Protein AF-A0A8B7E3S5-F1 (afdb_monomer)

Structure (mmCIF, N/CA/C/O backbone):
data_AF-A0A8B7E3S5-F1
#
_entry.id   AF-A0A8B7E3S5-F1
#
loop_
_atom_site.group_PDB
_atom_site.id
_atom_site.type_symbol
_atom_site.label_atom_id
_atom_site.label_alt_id
_atom_site.label_comp_id
_atom_site.label_asym_id
_atom_site.label_entity_id
_atom_site.label_seq_id
_atom_site.pdbx_PDB_ins_code
_atom_site.Cartn_x
_atom_site.Cartn_y
_atom_site.Cartn_z
_atom_site.occupancy
_atom_site.B_iso_or_equiv
_atom_site.auth_seq_id
_atom_site.auth_comp_id
_atom_site.auth_asym_id
_atom_site.auth_atom_id
_atom_site.pdbx_PDB_model_num
ATOM 1 N N . LEU A 1 1 ? -0.797 26.313 -1.999 1.00 31.69 1 LEU A N 1
ATOM 2 C CA . LEU A 1 1 ? -2.037 25.709 -1.464 1.00 31.69 1 LEU A CA 1
ATOM 3 C C . LEU A 1 1 ? -2.532 24.700 -2.490 1.00 31.69 1 LEU A C 1
ATOM 5 O O . LEU A 1 1 ? -3.280 25.058 -3.390 1.00 31.69 1 LEU A O 1
ATOM 9 N N . THR A 1 2 ? -2.012 23.476 -2.447 1.00 30.30 2 THR A N 1
ATOM 10 C CA . THR A 1 2 ? -2.536 22.371 -3.253 1.00 30.30 2 THR A CA 1
ATOM 11 C C . THR A 1 2 ? -3.898 21.999 -2.675 1.00 30.30 2 THR A C 1
ATOM 13 O O . THR A 1 2 ? -3.993 21.537 -1.541 1.00 30.30 2 THR A O 1
ATOM 16 N N . ASN A 1 3 ? -4.970 22.268 -3.419 1.00 29.61 3 ASN A N 1
ATOM 17 C CA . ASN A 1 3 ? -6.298 21.776 -3.072 1.00 29.61 3 ASN A CA 1
ATOM 18 C C . ASN A 1 3 ? -6.282 20.251 -3.226 1.00 29.61 3 ASN A C 1
ATOM 20 O O . ASN A 1 3 ? -6.467 19.734 -4.325 1.00 29.61 3 ASN A O 1
ATOM 24 N N . PHE A 1 4 ? -6.026 19.530 -2.135 1.00 43.75 4 PHE A N 1
ATOM 25 C CA . PHE A 1 4 ? -6.228 18.086 -2.081 1.00 43.75 4 PHE A CA 1
ATOM 26 C C . PHE A 1 4 ? -7.732 17.820 -2.112 1.00 43.75 4 PHE A C 1
ATOM 28 O O . PHE A 1 4 ? -8.422 17.851 -1.094 1.00 43.75 4 PHE A O 1
ATOM 35 N N . GLN A 1 5 ? -8.267 17.624 -3.313 1.00 47.22 5 GLN A N 1
ATOM 36 C CA . GLN A 1 5 ? -9.652 17.229 -3.494 1.00 47.22 5 GLN A CA 1
ATOM 37 C C . GLN A 1 5 ? -9.743 15.719 -3.260 1.00 47.22 5 GLN A C 1
ATOM 39 O O . GLN A 1 5 ? -9.576 14.922 -4.180 1.00 47.22 5 GLN A O 1
ATOM 44 N N . PHE A 1 6 ? -9.958 15.316 -2.006 1.00 59.31 6 PHE A N 1
ATOM 45 C CA . PHE A 1 6 ? -10.198 13.913 -1.677 1.00 59.31 6 PHE A CA 1
ATOM 46 C C . PHE A 1 6 ? -11.492 13.456 -2.354 1.00 59.31 6 PHE A C 1
ATOM 48 O O . PHE A 1 6 ? -12.572 13.999 -2.102 1.00 59.31 6 PHE A O 1
ATOM 55 N N . SER A 1 7 ? -11.376 12.477 -3.248 1.00 64.06 7 SER A N 1
ATOM 56 C CA . SER A 1 7 ? -12.524 11.858 -3.902 1.00 64.06 7 SER A CA 1
ATOM 57 C C . SER A 1 7 ? -13.369 11.164 -2.838 1.00 64.06 7 SER A C 1
ATOM 59 O O . SER A 1 7 ? -12.841 10.420 -2.014 1.00 64.06 7 SER A O 1
ATOM 61 N N . LYS A 1 8 ? -14.682 11.401 -2.835 1.00 82.50 8 LYS A N 1
ATOM 62 C CA . LYS A 1 8 ? -15.584 10.737 -1.890 1.00 82.50 8 LYS A CA 1
ATOM 63 C C . LYS A 1 8 ? -15.556 9.227 -2.141 1.00 82.50 8 LYS A C 1
ATOM 65 O O . LYS A 1 8 ? -15.954 8.783 -3.215 1.00 82.50 8 LYS A O 1
ATOM 70 N N . ARG A 1 9 ? -15.102 8.453 -1.154 1.00 89.06 9 ARG A N 1
ATOM 71 C CA . ARG A 1 9 ? -15.046 6.987 -1.233 1.00 89.06 9 ARG A CA 1
ATOM 72 C C . ARG A 1 9 ? -16.436 6.382 -1.023 1.00 89.06 9 ARG A C 1
ATOM 74 O O . ARG A 1 9 ? -17.193 6.820 -0.153 1.00 89.06 9 ARG A O 1
ATOM 81 N N . VAL A 1 10 ? -16.774 5.367 -1.816 1.00 90.31 10 VAL A N 1
ATOM 82 C CA . VAL A 1 10 ? -17.958 4.535 -1.574 1.00 90.31 10 VAL A CA 1
ATOM 83 C C . VAL A 1 10 ? -17.563 3.452 -0.582 1.00 90.31 10 VAL A C 1
ATOM 85 O O . VAL A 1 10 ? -16.717 2.615 -0.867 1.00 90.31 10 VAL A O 1
ATOM 88 N N . ILE A 1 11 ? -18.155 3.499 0.608 1.00 90.75 11 ILE A N 1
ATOM 89 C CA . ILE A 1 11 ? -17.797 2.599 1.705 1.00 90.75 11 ILE A CA 1
ATOM 90 C C . ILE A 1 11 ? -18.678 1.346 1.639 1.00 90.75 11 ILE A C 1
ATOM 92 O O . ILE A 1 11 ? -19.909 1.502 1.646 1.00 90.75 11 ILE A O 1
ATOM 96 N N . PRO A 1 12 ? -18.099 0.128 1.608 1.00 91.44 12 PRO A N 1
ATOM 97 C CA . PRO A 1 12 ? -18.877 -1.102 1.670 1.00 91.44 12 PRO A CA 1
ATOM 98 C C . PRO A 1 12 ? -19.803 -1.118 2.893 1.00 91.44 12 PRO A C 1
ATOM 100 O O . PRO A 1 12 ? -19.421 -0.634 3.960 1.00 91.44 12 PRO A O 1
ATOM 103 N N . PRO A 1 13 ? -21.013 -1.693 2.790 1.00 90.44 13 PRO A N 1
ATOM 104 C CA . PRO A 1 13 ? -22.024 -1.609 3.846 1.00 90.44 13 PRO A CA 1
ATOM 105 C C . PRO A 1 13 ? -21.604 -2.286 5.156 1.00 90.44 13 PRO A C 1
ATOM 107 O O . PRO A 1 13 ? -22.135 -1.944 6.208 1.00 90.44 13 PRO A O 1
ATOM 110 N N . TYR A 1 14 ? -20.666 -3.234 5.096 1.00 89.19 14 TYR A N 1
ATOM 111 C CA . TYR A 1 14 ? -20.139 -3.912 6.274 1.00 89.19 14 TYR A CA 1
ATOM 112 C C . TYR A 1 14 ? -19.087 -3.084 7.026 1.00 89.19 14 TYR A C 1
ATOM 114 O O . TYR A 1 14 ? -18.865 -3.354 8.201 1.00 89.19 14 TYR A O 1
ATOM 122 N N . VAL A 1 15 ? -18.451 -2.090 6.390 1.00 91.56 15 VAL A N 1
ATOM 123 C CA . VAL A 1 15 ? -17.433 -1.229 7.016 1.00 91.56 15 VAL A CA 1
ATOM 124 C C . VAL A 1 15 ? -18.102 -0.145 7.860 1.00 91.56 15 VAL A C 1
ATOM 126 O O . VAL A 1 15 ? -19.012 0.551 7.405 1.00 91.56 15 VAL A O 1
ATOM 129 N N . ASN A 1 16 ? -17.621 0.037 9.093 1.00 90.31 16 ASN A N 1
ATOM 130 C CA . ASN A 1 16 ? -18.114 1.102 9.964 1.00 90.31 16 ASN A CA 1
ATOM 131 C C . ASN A 1 16 ? -17.703 2.480 9.430 1.00 90.31 16 ASN A C 1
ATOM 133 O O . ASN A 1 16 ? -16.548 2.683 9.062 1.00 90.31 16 ASN A O 1
ATOM 137 N N . LYS A 1 17 ? -18.638 3.437 9.404 1.00 88.69 17 LYS A N 1
ATOM 138 C CA . LYS A 1 17 ? -18.433 4.728 8.726 1.00 88.69 17 LYS A CA 1
ATOM 139 C C . LYS A 1 17 ? -17.775 5.808 9.580 1.00 88.69 17 LYS A C 1
ATOM 141 O O . LYS A 1 17 ? -17.247 6.764 9.035 1.00 88.69 17 LYS A O 1
ATOM 146 N N . ASP A 1 18 ? -17.840 5.664 10.891 1.00 87.31 18 ASP A N 1
ATOM 147 C CA . ASP A 1 18 ? -17.592 6.734 11.857 1.00 87.31 18 ASP A CA 1
ATOM 148 C C . ASP A 1 18 ? -16.869 6.235 13.117 1.00 87.31 18 ASP A C 1
ATOM 150 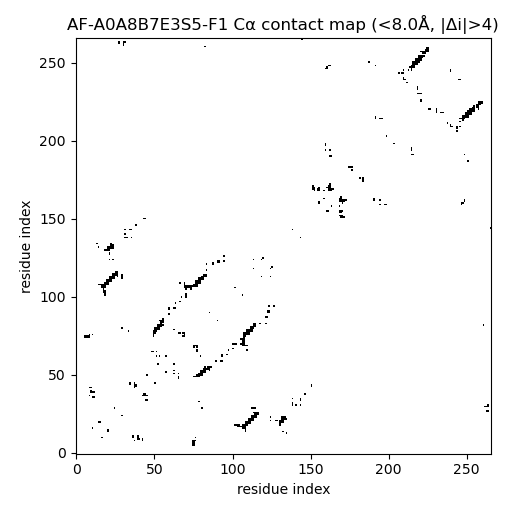O O . ASP A 1 18 ? -16.882 6.888 14.163 1.00 87.31 18 ASP A O 1
ATOM 154 N N . LYS A 1 19 ? -16.240 5.060 13.021 1.00 89.56 19 LYS A N 1
ATOM 155 C CA . LYS A 1 19 ? -15.391 4.474 14.059 1.00 89.56 19 LYS A CA 1
ATOM 156 C C . LYS A 1 19 ? -14.319 3.565 13.448 1.00 89.56 19 LYS A C 1
ATOM 158 O O . LYS A 1 19 ? -14.493 3.094 12.318 1.00 89.56 19 LYS A O 1
ATOM 163 N N . PRO A 1 20 ? -13.248 3.260 14.198 1.00 94.31 20 PRO A N 1
ATOM 164 C CA . PRO A 1 20 ? -12.255 2.284 13.779 1.00 94.31 20 PRO A CA 1
ATOM 165 C C . PRO A 1 20 ? -12.866 0.901 13.551 1.00 94.31 20 PRO A C 1
ATOM 167 O O . PRO A 1 20 ? -13.850 0.522 14.192 1.00 94.31 20 PRO A O 1
ATOM 170 N N . SER A 1 21 ? -12.263 0.136 12.647 1.00 95.62 21 SER A N 1
ATOM 171 C CA . SER A 1 21 ? -12.584 -1.273 12.427 1.00 95.62 21 SER A CA 1
ATOM 172 C C . SER A 1 21 ? -11.305 -2.099 12.393 1.00 95.62 21 SER A C 1
ATOM 174 O O . SER A 1 21 ? -10.470 -1.910 11.510 1.00 95.62 21 SER A O 1
ATOM 176 N N . LEU A 1 22 ? -11.169 -3.031 13.336 1.00 95.69 22 LEU A N 1
ATOM 177 C CA . LEU A 1 22 ? -10.092 -4.016 13.340 1.00 95.69 22 LEU A CA 1
ATOM 178 C C . LEU A 1 22 ? -10.502 -5.209 12.472 1.00 95.69 22 LEU A C 1
ATOM 180 O O . LEU A 1 22 ? -11.485 -5.885 12.774 1.00 95.69 22 LEU A O 1
ATOM 184 N N . ILE A 1 23 ? -9.728 -5.493 11.428 1.00 94.62 23 ILE A N 1
ATOM 185 C CA . ILE A 1 23 ? -9.892 -6.664 10.569 1.00 94.62 23 ILE A CA 1
ATOM 186 C C . ILE A 1 23 ? -8.675 -7.565 10.741 1.00 94.62 23 ILE A C 1
ATOM 188 O O . ILE A 1 23 ? -7.523 -7.140 10.743 1.00 94.62 23 ILE A O 1
ATOM 192 N N . VAL A 1 24 ? -8.960 -8.843 10.912 1.00 93.19 24 VAL A N 1
ATOM 193 C CA . VAL A 1 24 ? -8.010 -9.855 11.341 1.00 93.19 24 VAL A CA 1
ATOM 194 C C . VAL A 1 24 ? -8.110 -11.001 10.337 1.00 93.19 24 VAL A C 1
ATOM 196 O O . VAL A 1 24 ? -9.146 -11.661 10.269 1.00 93.19 24 VAL A O 1
ATOM 199 N N . LEU A 1 25 ? -7.058 -11.214 9.546 1.00 91.81 25 LEU A N 1
ATOM 200 C CA . LEU A 1 25 ? -7.043 -12.163 8.424 1.00 91.81 25 LEU A CA 1
ATOM 201 C C . LEU A 1 25 ? -5.676 -12.854 8.297 1.00 91.81 25 LEU A C 1
ATOM 203 O O . LEU A 1 25 ? -4.689 -12.313 8.800 1.00 91.81 25 LEU A O 1
ATOM 207 N N . PRO A 1 26 ? -5.586 -14.012 7.614 1.00 90.94 26 PRO A N 1
ATOM 208 C CA . PRO A 1 26 ? -4.303 -14.575 7.196 1.00 90.94 26 PRO A CA 1
ATOM 209 C C . PRO A 1 26 ? -3.475 -13.538 6.446 1.00 90.94 26 PRO A C 1
ATOM 211 O O . PRO A 1 26 ? -4.028 -12.739 5.687 1.00 90.94 26 PRO A O 1
ATOM 214 N N . HIS A 1 27 ? -2.154 -13.553 6.629 1.00 88.38 27 HIS A N 1
ATOM 215 C CA . HIS A 1 27 ? -1.275 -12.532 6.059 1.00 88.38 27 HIS A CA 1
ATOM 216 C C . HIS A 1 27 ? -1.457 -12.396 4.539 1.00 88.38 27 HIS A C 1
ATOM 218 O O . HIS A 1 27 ? -1.552 -11.296 3.995 1.00 88.38 27 HIS A O 1
ATOM 224 N N . VAL A 1 28 ? -1.597 -13.541 3.870 1.00 88.50 28 VAL A N 1
ATOM 225 C CA . VAL A 1 28 ? -1.813 -13.661 2.423 1.00 88.50 28 VAL A CA 1
ATOM 226 C C . VAL A 1 28 ? -3.126 -13.051 1.923 1.00 88.50 28 VAL A C 1
ATOM 228 O O . VAL A 1 28 ? -3.231 -12.790 0.733 1.00 88.50 28 VAL A O 1
ATOM 231 N N . ASP A 1 29 ? -4.117 -12.820 2.788 1.00 91.25 29 ASP A N 1
ATOM 232 C CA . ASP A 1 29 ? -5.434 -12.280 2.417 1.00 91.25 29 ASP A CA 1
ATOM 233 C C . ASP A 1 29 ? -5.560 -10.771 2.646 1.00 91.25 29 ASP A C 1
ATOM 235 O O . ASP A 1 29 ? -6.461 -10.136 2.097 1.00 91.25 29 ASP A O 1
ATOM 239 N N . ILE A 1 30 ? -4.659 -10.173 3.431 1.00 92.44 30 ILE A N 1
ATOM 240 C CA . ILE A 1 30 ? -4.790 -8.782 3.882 1.00 92.44 30 ILE A CA 1
ATOM 241 C C . ILE A 1 30 ? -4.861 -7.803 2.708 1.00 92.44 30 ILE A C 1
ATOM 243 O O . ILE A 1 30 ? -5.775 -6.985 2.652 1.00 92.44 30 ILE A O 1
ATOM 247 N N . LEU A 1 31 ? -3.927 -7.876 1.754 1.00 93.75 31 LEU A N 1
ATOM 248 C CA . LEU A 1 31 ? -3.915 -6.932 0.630 1.00 93.75 31 LEU A CA 1
ATOM 249 C C . LEU A 1 31 ? -5.099 -7.133 -0.318 1.00 93.75 31 LEU A C 1
ATOM 251 O O . LEU A 1 31 ? -5.598 -6.155 -0.872 1.00 93.75 31 LEU A O 1
ATOM 255 N N . TYR A 1 32 ? -5.578 -8.369 -0.477 1.00 93.44 32 TYR A N 1
ATOM 256 C CA . TYR A 1 32 ? -6.799 -8.630 -1.237 1.00 93.44 32 TYR A CA 1
ATOM 257 C C . TYR A 1 32 ? -8.002 -7.978 -0.558 1.00 93.44 32 TYR A C 1
ATOM 259 O O . TYR A 1 32 ? -8.777 -7.308 -1.228 1.00 93.44 32 TYR A O 1
ATOM 267 N N . ALA A 1 33 ? -8.112 -8.080 0.768 1.00 93.88 33 ALA A N 1
ATOM 268 C CA . ALA A 1 33 ? -9.172 -7.427 1.531 1.00 93.88 33 ALA A CA 1
ATOM 269 C C . ALA A 1 33 ? -9.096 -5.901 1.478 1.00 93.88 33 ALA A C 1
ATOM 271 O O . ALA A 1 33 ? -10.126 -5.244 1.350 1.00 93.88 33 ALA A O 1
ATOM 272 N N . VAL A 1 34 ? -7.894 -5.322 1.511 1.00 94.94 34 VAL A N 1
ATOM 273 C CA . VAL A 1 34 ? -7.719 -3.885 1.266 1.00 94.94 34 VAL A CA 1
ATOM 274 C C . VAL A 1 34 ? -8.246 -3.530 -0.128 1.00 94.94 34 VAL A C 1
ATOM 276 O O . VAL A 1 34 ? -9.078 -2.634 -0.255 1.00 94.94 34 VAL A O 1
ATOM 279 N N . LEU A 1 35 ? -7.829 -4.248 -1.174 1.00 94.25 35 LEU A N 1
ATOM 280 C CA . LEU A 1 35 ? -8.282 -3.968 -2.538 1.00 94.25 35 LEU A CA 1
ATOM 281 C C . LEU A 1 35 ? -9.787 -4.160 -2.727 1.00 94.25 35 LEU A C 1
ATOM 283 O O . LEU A 1 35 ? -10.407 -3.311 -3.357 1.00 94.25 35 LEU A O 1
ATOM 287 N N . GLU A 1 36 ? -10.384 -5.206 -2.159 1.00 93.19 36 GLU A N 1
ATOM 288 C CA . GLU A 1 36 ? -11.830 -5.443 -2.218 1.00 93.19 36 GLU A CA 1
ATOM 289 C C . GLU A 1 36 ? -12.617 -4.235 -1.694 1.00 93.19 36 GLU A C 1
ATOM 291 O O . GLU A 1 36 ? -13.594 -3.806 -2.307 1.00 93.19 36 GLU A O 1
ATOM 296 N N . ILE A 1 37 ? -12.161 -3.642 -0.588 1.00 93.69 37 ILE A N 1
ATOM 297 C CA . ILE A 1 37 ? -12.806 -2.469 0.004 1.00 93.69 37 ILE A CA 1
ATOM 298 C C . ILE A 1 37 ? -12.612 -1.233 -0.881 1.00 93.69 37 ILE A C 1
ATOM 300 O O . ILE A 1 37 ? -13.570 -0.498 -1.120 1.00 93.69 37 ILE A O 1
ATOM 304 N N . TYR A 1 38 ? -11.390 -0.971 -1.355 1.00 93.88 38 TYR A N 1
ATOM 305 C CA . TYR A 1 38 ? -11.092 0.251 -2.115 1.00 93.88 38 TYR A CA 1
ATOM 306 C C . TYR A 1 38 ? -11.621 0.226 -3.555 1.00 93.88 38 TYR A C 1
ATOM 308 O O . TYR A 1 38 ? -11.907 1.291 -4.106 1.00 93.88 38 TYR A O 1
ATOM 316 N N . LEU A 1 39 ? -11.765 -0.962 -4.148 1.00 91.56 39 LEU A N 1
ATOM 317 C CA . LEU A 1 39 ? -12.314 -1.181 -5.491 1.00 91.56 39 LEU A CA 1
ATOM 318 C C . LEU A 1 39 ? -13.823 -1.475 -5.478 1.00 91.56 39 LEU A C 1
ATOM 320 O O . LEU A 1 39 ? -14.419 -1.725 -6.526 1.00 91.56 39 LEU A O 1
ATOM 324 N N . TYR A 1 40 ? -14.467 -1.416 -4.310 1.00 90.88 40 TYR A N 1
ATOM 325 C CA . TYR A 1 40 ? -15.909 -1.593 -4.183 1.00 90.88 40 TYR A CA 1
ATOM 326 C C . TYR A 1 40 ? -16.686 -0.579 -5.041 1.00 90.88 40 TYR A C 1
ATOM 328 O O . TYR A 1 40 ? -16.418 0.620 -4.982 1.00 90.88 40 TYR A O 1
ATOM 336 N N . GLN A 1 41 ? -17.672 -1.065 -5.809 1.00 88.94 41 GLN A N 1
ATOM 337 C CA . GLN A 1 41 ? -18.518 -0.267 -6.718 1.00 88.94 41 GLN A CA 1
ATOM 338 C C . GLN A 1 41 ? -17.717 0.682 -7.630 1.00 88.94 41 GLN A C 1
ATOM 340 O O . GLN A 1 41 ? -17.902 1.897 -7.588 1.00 88.94 41 GLN A O 1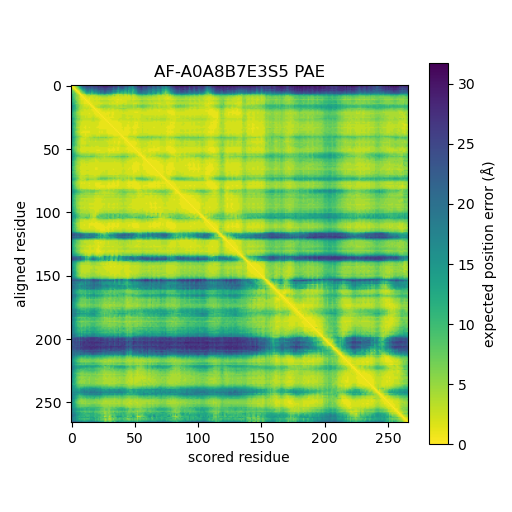
ATOM 345 N N . ASP A 1 42 ? -16.830 0.114 -8.451 1.00 84.75 42 ASP A N 1
ATOM 346 C CA . ASP A 1 42 ? -16.008 0.849 -9.427 1.00 84.75 42 ASP A CA 1
ATOM 347 C C . ASP A 1 42 ? -15.063 1.884 -8.786 1.00 84.75 42 ASP A C 1
ATOM 349 O O . ASP A 1 42 ? -14.736 2.922 -9.369 1.00 84.75 42 ASP A O 1
ATOM 353 N N . GLY A 1 43 ? -14.612 1.595 -7.562 1.00 88.44 43 GLY A N 1
ATOM 354 C CA . GLY A 1 43 ? -13.618 2.396 -6.860 1.00 88.44 43 GLY A CA 1
ATOM 355 C C . GLY A 1 43 ? -12.260 2.438 -7.574 1.00 88.44 43 GLY A C 1
ATOM 356 O O . GLY A 1 43 ? -11.957 1.653 -8.472 1.00 88.44 43 GLY A O 1
ATOM 357 N N . VAL A 1 44 ? -11.410 3.378 -7.160 1.00 88.69 44 VAL A N 1
ATOM 358 C CA . VAL A 1 44 ? -10.039 3.530 -7.680 1.00 88.69 44 VAL A CA 1
ATOM 359 C C . VAL A 1 44 ? -9.015 2.960 -6.706 1.00 88.69 44 VAL A C 1
ATOM 361 O O . VAL A 1 44 ? -9.282 2.853 -5.508 1.00 88.69 44 VAL A O 1
ATOM 364 N N . LEU A 1 45 ? -7.814 2.648 -7.194 1.00 90.69 45 LEU A N 1
ATOM 365 C CA . LEU A 1 45 ? -6.727 2.190 -6.329 1.00 90.69 45 LEU A CA 1
ATOM 366 C C . LEU A 1 45 ? -6.455 3.192 -5.191 1.00 90.69 45 LEU A C 1
ATOM 368 O O . LEU A 1 45 ? -6.582 4.407 -5.396 1.00 90.69 45 LEU A O 1
ATOM 372 N N . PRO A 1 46 ? -6.117 2.704 -3.988 1.00 93.31 46 PRO A N 1
ATOM 373 C CA . PRO A 1 46 ? -5.699 3.576 -2.905 1.00 93.31 46 PRO A CA 1
ATOM 374 C C . PRO A 1 46 ? -4.357 4.242 -3.210 1.00 93.31 46 PRO A C 1
ATOM 376 O O . PRO A 1 46 ? -3.541 3.730 -3.979 1.00 93.31 46 PRO A O 1
ATOM 379 N N . THR A 1 47 ? -4.117 5.370 -2.553 1.00 91.56 47 THR A N 1
ATOM 380 C CA . THR A 1 47 ? -2.817 6.054 -2.550 1.00 91.56 47 THR A CA 1
ATOM 381 C C . THR A 1 47 ? -2.109 5.890 -1.203 1.00 91.56 47 THR A C 1
ATOM 383 O O . THR A 1 47 ? -2.721 5.468 -0.220 1.00 91.56 47 THR A O 1
ATOM 386 N N . SER A 1 48 ? -0.832 6.284 -1.128 1.00 89.56 48 SER A N 1
ATOM 387 C CA . SER A 1 48 ? -0.077 6.346 0.137 1.00 89.56 48 SER A CA 1
ATOM 388 C C . SER A 1 48 ? -0.696 7.302 1.164 1.00 89.56 48 SER A C 1
ATOM 390 O O . SER A 1 48 ? -0.393 7.231 2.349 1.00 89.56 48 SER A O 1
ATOM 392 N N . GLU A 1 49 ? -1.576 8.202 0.721 1.00 91.50 49 GLU A N 1
ATOM 393 C CA . GLU A 1 49 ? -2.297 9.123 1.595 1.00 91.50 49 GLU A CA 1
ATOM 394 C C . GLU A 1 49 ? -3.473 8.459 2.328 1.00 91.50 49 GLU A C 1
ATOM 396 O O . GLU A 1 49 ? -3.968 9.009 3.314 1.00 91.50 49 GLU A O 1
ATOM 401 N N . GLU A 1 50 ? -3.921 7.298 1.841 1.00 95.19 50 GLU A N 1
ATOM 402 C CA . GLU A 1 50 ? -5.088 6.558 2.329 1.00 95.19 50 GLU A CA 1
ATOM 403 C C . GLU A 1 50 ? -4.700 5.231 2.986 1.00 95.19 50 GLU A C 1
ATOM 405 O O . GLU A 1 50 ? -5.277 4.874 4.010 1.00 95.19 50 GLU A O 1
ATOM 410 N N . VAL A 1 51 ? -3.730 4.507 2.421 1.00 97.00 51 VAL A N 1
ATOM 411 C CA . VAL A 1 51 ? -3.267 3.212 2.934 1.00 97.00 51 VAL A CA 1
ATOM 412 C C . VAL A 1 51 ? -1.801 3.317 3.331 1.00 97.00 51 VAL A C 1
ATOM 414 O O . VAL A 1 51 ? -0.948 3.592 2.488 1.00 97.00 51 VAL A O 1
ATOM 417 N N . LEU A 1 52 ? -1.507 3.027 4.597 1.00 96.19 52 LEU A N 1
ATOM 418 C CA . LEU A 1 52 ? -0.148 2.932 5.117 1.00 96.19 52 LEU A CA 1
ATOM 419 C C . LEU A 1 52 ? 0.173 1.480 5.478 1.00 96.19 52 LEU A C 1
ATOM 421 O O . LEU A 1 52 ? -0.541 0.840 6.255 1.00 96.19 52 LEU A O 1
ATOM 425 N N . LEU A 1 53 ? 1.262 0.966 4.908 1.00 94.00 53 LEU A N 1
ATOM 426 C CA . LEU A 1 53 ? 1.818 -0.341 5.242 1.00 94.00 53 LEU A CA 1
ATOM 427 C C . LEU A 1 53 ? 2.819 -0.157 6.386 1.00 94.00 53 LEU A C 1
ATOM 429 O O . LEU A 1 53 ? 3.911 0.365 6.189 1.00 94.00 53 LEU A O 1
ATOM 433 N N . CYS A 1 54 ? 2.432 -0.548 7.594 1.00 91.44 54 CYS A N 1
ATOM 434 C CA . CYS A 1 54 ? 3.201 -0.294 8.805 1.00 91.44 54 CYS A CA 1
ATOM 435 C C . CYS A 1 54 ? 4.175 -1.443 9.071 1.00 91.44 54 CYS A C 1
ATOM 437 O O . CYS A 1 54 ? 3.804 -2.443 9.686 1.00 91.44 54 CYS A O 1
ATOM 439 N N . ASP A 1 55 ? 5.421 -1.301 8.624 1.00 85.62 55 ASP A N 1
ATOM 440 C CA . ASP A 1 55 ? 6.523 -2.209 8.957 1.00 85.62 55 ASP A CA 1
ATOM 441 C C . ASP A 1 55 ? 7.494 -1.593 9.989 1.00 85.62 55 ASP A C 1
ATOM 443 O O . ASP A 1 55 ? 7.201 -0.576 10.607 1.00 85.62 55 ASP A O 1
ATOM 447 N N . LYS A 1 56 ? 8.662 -2.209 10.224 1.00 84.00 56 LYS A N 1
ATOM 448 C CA . LYS A 1 56 ? 9.652 -1.701 11.200 1.00 84.00 56 LYS A CA 1
ATOM 449 C C . LYS A 1 56 ? 10.264 -0.344 10.837 1.00 84.00 56 LYS A C 1
ATOM 451 O O . LYS A 1 56 ? 10.914 0.247 11.698 1.00 84.00 56 LYS A O 1
ATOM 456 N N . SER A 1 57 ? 10.165 0.068 9.577 1.00 83.44 57 SER A N 1
ATOM 457 C CA . SER A 1 57 ? 10.762 1.297 9.058 1.00 83.44 57 SER A CA 1
ATOM 458 C C . SER A 1 57 ? 9.826 2.497 9.146 1.00 83.44 57 SER A C 1
ATOM 460 O O . SER A 1 57 ? 10.318 3.623 9.119 1.00 83.44 57 SER A O 1
ATOM 462 N N . VAL A 1 58 ? 8.516 2.265 9.304 1.00 87.75 58 VAL A N 1
ATOM 463 C CA . VAL A 1 58 ? 7.522 3.338 9.408 1.00 87.75 58 VAL A CA 1
ATOM 464 C C . VAL A 1 58 ? 7.780 4.197 10.644 1.00 87.75 58 VAL A C 1
ATOM 466 O O . VAL A 1 58 ? 8.042 3.677 11.738 1.00 87.75 58 VAL A O 1
ATOM 469 N N . SER A 1 59 ? 7.706 5.516 10.480 1.00 92.06 59 SER A N 1
ATOM 470 C CA . SER A 1 59 ? 7.790 6.430 11.616 1.00 92.06 59 SER A CA 1
ATOM 471 C C . SER A 1 59 ? 6.450 6.497 12.353 1.00 92.06 59 SER A C 1
ATOM 473 O O . SER A 1 59 ? 5.392 6.190 11.796 1.00 92.06 59 SER A O 1
ATOM 475 N N . ILE A 1 60 ? 6.471 6.883 13.632 1.00 93.62 60 ILE A N 1
ATOM 476 C CA . ILE A 1 60 ? 5.216 7.056 14.377 1.00 93.62 60 ILE A CA 1
ATOM 477 C C . ILE A 1 60 ? 4.427 8.241 13.816 1.00 93.62 60 ILE A C 1
ATOM 479 O O . ILE A 1 60 ? 3.207 8.175 13.709 1.00 93.62 60 ILE A O 1
ATOM 483 N N . GLU A 1 61 ? 5.132 9.273 13.362 1.00 95.31 61 GLU A N 1
ATOM 484 C CA . GLU A 1 61 ? 4.566 10.487 12.793 1.00 95.31 61 GLU A CA 1
ATOM 485 C C . GLU A 1 61 ? 3.757 10.188 11.524 1.00 95.31 61 GLU A C 1
ATOM 487 O O . GLU A 1 61 ? 2.685 10.754 11.333 1.00 95.31 61 GLU A O 1
ATOM 492 N N . GLU A 1 62 ? 4.213 9.266 10.668 1.00 94.56 62 GLU A N 1
ATOM 493 C CA . GLU A 1 62 ? 3.459 8.845 9.480 1.00 94.56 62 GLU A CA 1
ATOM 494 C C . GLU A 1 62 ? 2.135 8.163 9.850 1.00 94.56 62 GLU A C 1
ATOM 496 O O . GLU A 1 62 ? 1.100 8.412 9.223 1.00 94.56 62 GLU A O 1
ATOM 501 N N . VAL A 1 63 ? 2.145 7.336 10.900 1.00 96.00 63 VAL A N 1
ATOM 502 C CA . VAL A 1 63 ? 0.936 6.668 11.396 1.00 96.00 63 VAL A CA 1
ATOM 503 C C . VAL A 1 63 ? -0.028 7.679 12.016 1.00 96.00 63 VAL A C 1
ATOM 505 O O . VAL A 1 63 ? -1.221 7.669 11.702 1.00 96.00 63 VAL A O 1
ATOM 508 N N . GLU A 1 64 ? 0.480 8.585 12.852 1.00 96.25 64 GLU A N 1
ATOM 509 C CA . GLU A 1 64 ? -0.295 9.669 13.459 1.00 96.25 64 GLU A CA 1
ATOM 510 C C . GLU A 1 64 ? -0.925 10.573 12.393 1.00 96.25 64 GLU A C 1
ATOM 512 O O . GLU A 1 64 ? -2.111 10.894 12.480 1.00 96.25 64 GLU A O 1
ATOM 517 N N . LEU A 1 65 ? -0.179 10.925 11.341 1.00 96.44 65 LEU A N 1
ATOM 518 C CA . LEU A 1 65 ? -0.688 11.712 10.218 1.00 96.44 65 LEU A CA 1
ATOM 519 C C . LEU A 1 65 ? -1.855 11.016 9.511 1.00 96.44 65 LEU A C 1
ATOM 521 O O . LEU A 1 65 ? -2.865 11.667 9.231 1.00 96.44 65 LEU A O 1
ATOM 525 N N . LEU A 1 66 ? -1.765 9.706 9.252 1.00 96.62 66 LEU A N 1
ATOM 526 C CA . LEU A 1 66 ? -2.873 8.963 8.645 1.00 96.62 66 LEU A CA 1
ATOM 527 C C . LEU A 1 66 ? -4.113 8.948 9.554 1.00 96.62 66 LEU A C 1
ATOM 529 O O . LEU A 1 66 ? -5.232 9.164 9.082 1.00 96.62 66 LEU A O 1
ATOM 533 N N . ILE A 1 67 ? -3.926 8.754 10.864 1.00 96.06 67 ILE A N 1
ATOM 534 C CA . ILE A 1 67 ? -5.019 8.795 11.848 1.00 96.06 67 ILE A CA 1
ATOM 535 C C . ILE A 1 67 ? -5.666 10.184 11.871 1.00 96.06 67 ILE A C 1
ATOM 537 O O . ILE A 1 67 ? -6.889 10.299 11.820 1.00 96.06 67 ILE A O 1
ATOM 541 N N . MET A 1 68 ? -4.868 11.251 11.874 1.00 95.62 68 MET A N 1
ATOM 542 C CA . MET A 1 68 ? -5.375 12.625 11.855 1.00 95.62 68 MET A CA 1
ATOM 543 C C . MET A 1 68 ? -6.145 12.937 10.570 1.00 95.62 68 MET A C 1
ATOM 545 O O . MET A 1 68 ? -7.169 13.622 10.618 1.00 95.62 68 MET A O 1
ATOM 549 N N . ARG A 1 69 ? -5.726 12.394 9.421 1.00 94.31 69 ARG A N 1
ATOM 550 C CA . ARG A 1 69 ? -6.511 12.485 8.180 1.00 94.31 69 ARG A CA 1
ATOM 551 C C . ARG A 1 69 ? -7.876 11.816 8.337 1.00 94.31 69 ARG A C 1
ATOM 553 O O . ARG A 1 69 ? -8.869 12.408 7.919 1.00 94.31 69 ARG A O 1
ATOM 560 N N . ALA A 1 70 ? -7.950 10.659 8.996 1.00 93.94 70 ALA A N 1
ATOM 561 C CA . ALA A 1 70 ? -9.225 10.009 9.304 1.00 93.94 70 ALA A CA 1
ATOM 562 C C . ALA A 1 70 ? -10.110 10.843 10.241 1.00 93.94 70 ALA A C 1
ATOM 564 O O . ALA A 1 70 ? -11.321 10.901 10.041 1.00 93.94 70 ALA A O 1
ATOM 565 N N . VAL A 1 71 ? -9.528 11.531 11.224 1.00 93.69 71 VAL A N 1
ATOM 566 C CA . VAL A 1 71 ? -10.269 12.403 12.151 1.00 93.69 71 VAL A CA 1
ATOM 567 C C . VAL A 1 71 ? -10.804 13.662 11.452 1.00 93.69 71 VAL A C 1
ATOM 569 O O . VAL A 1 71 ? -11.931 14.083 11.712 1.00 93.69 71 VAL A O 1
ATOM 572 N N . HIS A 1 72 ? -10.030 14.271 10.551 1.00 91.31 72 HIS A N 1
ATOM 573 C CA . HIS A 1 72 ? -10.359 15.589 9.991 1.00 91.31 72 HIS A CA 1
ATOM 574 C C . HIS A 1 72 ? -11.039 15.567 8.620 1.00 91.31 72 HIS A C 1
ATOM 576 O O . HIS A 1 72 ? -11.806 16.480 8.306 1.00 91.31 72 HIS A O 1
ATOM 582 N N . ASN A 1 73 ? -10.796 14.553 7.793 1.00 89.50 73 ASN A N 1
ATOM 583 C CA . ASN A 1 73 ? -11.510 14.384 6.533 1.00 89.50 73 ASN A CA 1
ATOM 584 C C . ASN A 1 73 ? -12.741 13.513 6.780 1.00 89.50 73 ASN A C 1
ATOM 586 O O . ASN A 1 73 ? -12.590 12.413 7.284 1.00 89.50 73 ASN A O 1
ATOM 590 N N . LYS A 1 74 ? -13.948 13.957 6.409 1.00 83.25 74 LYS A N 1
ATOM 591 C CA . LYS A 1 74 ? -15.200 13.183 6.579 1.00 83.25 74 LYS A CA 1
ATOM 592 C C . LYS A 1 74 ? -15.576 12.306 5.380 1.00 83.25 74 LYS A C 1
ATOM 594 O O . LYS A 1 74 ? -16.513 11.522 5.469 1.00 83.25 74 LYS A O 1
ATOM 599 N N . ASN A 1 75 ? -14.894 12.478 4.249 1.00 83.81 75 ASN A N 1
ATOM 600 C CA . ASN A 1 75 ? -15.203 11.786 2.992 1.00 83.81 75 ASN A CA 1
ATOM 601 C C . ASN A 1 75 ? -14.144 10.738 2.611 1.00 83.81 75 ASN A C 1
ATOM 603 O O . ASN A 1 75 ? -14.186 10.212 1.496 1.00 83.81 75 ASN A O 1
ATOM 607 N N . GLY A 1 76 ? -13.176 10.494 3.495 1.00 90.12 76 GLY A N 1
ATOM 608 C CA . GLY A 1 76 ? -12.051 9.606 3.246 1.00 90.12 76 GLY A CA 1
ATOM 609 C C . GLY A 1 76 ? -12.341 8.157 3.622 1.00 90.12 76 GLY A C 1
ATOM 610 O O . GLY A 1 76 ? -13.396 7.815 4.149 1.00 90.12 76 GLY A O 1
ATOM 611 N N . LEU A 1 77 ? -11.365 7.306 3.342 1.00 94.88 77 LEU A N 1
ATOM 612 C CA . LEU A 1 77 ? -11.269 5.934 3.817 1.00 94.88 77 LEU A CA 1
ATOM 613 C C . LEU A 1 77 ? -9.788 5.693 4.069 1.00 94.88 77 LEU A C 1
ATOM 615 O O . LEU A 1 77 ? -8.987 5.806 3.139 1.00 94.88 77 LEU A O 1
ATOM 619 N N . TY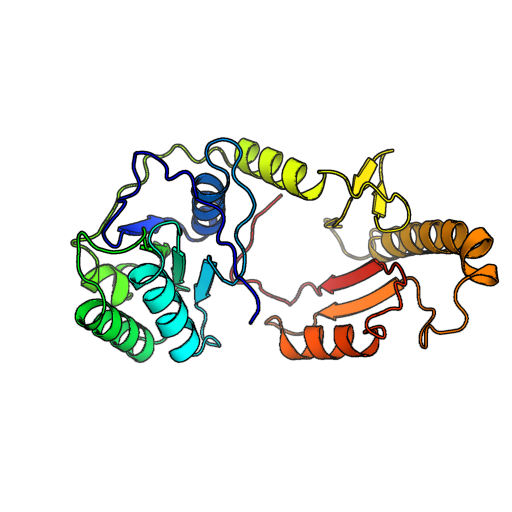R A 1 78 ? -9.440 5.395 5.314 1.00 96.62 78 TYR A N 1
ATOM 620 C CA . TYR A 1 78 ? -8.051 5.270 5.733 1.00 96.62 78 TYR A CA 1
ATOM 621 C C . TYR A 1 78 ? -7.777 3.872 6.253 1.00 96.62 78 TYR A C 1
ATOM 623 O O . TYR A 1 78 ? -8.648 3.246 6.855 1.00 96.62 78 TYR A O 1
ATOM 631 N N . CYS A 1 79 ? -6.570 3.378 6.019 1.00 97.44 79 CYS A N 1
ATOM 632 C CA . CYS A 1 79 ? -6.208 2.006 6.312 1.00 97.44 79 CYS A CA 1
ATOM 633 C C . CYS A 1 79 ? -4.775 1.914 6.830 1.00 97.44 79 CYS A C 1
ATOM 635 O O . CYS A 1 79 ? -3.828 2.301 6.150 1.00 97.44 79 CYS A O 1
ATOM 637 N N . LEU A 1 80 ? -4.624 1.327 8.011 1.00 97.25 80 LEU A N 1
ATOM 638 C CA . LEU A 1 80 ? -3.350 0.895 8.563 1.00 97.25 80 LEU A CA 1
ATOM 639 C C . LEU A 1 80 ? -3.229 -0.611 8.364 1.00 97.25 80 LEU A C 1
ATOM 641 O O . LEU A 1 80 ? -4.062 -1.372 8.855 1.00 97.25 80 LEU A O 1
ATOM 645 N N . VAL A 1 81 ? -2.194 -1.051 7.658 1.00 95.75 81 VAL A N 1
ATOM 646 C CA . VAL A 1 81 ? -1.867 -2.471 7.532 1.00 95.75 81 VAL A CA 1
ATOM 647 C C . VAL A 1 81 ? -0.687 -2.773 8.440 1.00 95.75 81 VAL A C 1
ATOM 649 O O . VAL A 1 81 ? 0.451 -2.438 8.127 1.00 95.75 81 VAL A O 1
ATOM 652 N N . ILE A 1 82 ? -0.960 -3.394 9.582 1.00 93.12 82 ILE A N 1
ATOM 653 C CA . ILE A 1 82 ? 0.036 -3.658 10.614 1.00 93.12 82 ILE A CA 1
ATOM 654 C C . ILE A 1 82 ? 0.815 -4.920 10.260 1.00 93.12 82 ILE A C 1
ATOM 656 O O . ILE A 1 82 ? 0.271 -6.028 10.240 1.00 93.12 82 ILE A O 1
ATOM 660 N N . ASN A 1 83 ? 2.111 -4.756 10.007 1.00 88.25 83 ASN A N 1
ATOM 661 C CA . ASN A 1 83 ? 3.019 -5.879 9.866 1.00 88.25 83 ASN A CA 1
ATOM 662 C C . ASN A 1 83 ? 3.226 -6.566 11.222 1.00 88.25 83 ASN A C 1
ATOM 664 O O . ASN A 1 83 ? 3.369 -5.911 12.254 1.00 88.25 83 ASN A O 1
ATOM 668 N N . GLU A 1 84 ? 3.331 -7.891 11.209 1.00 81.19 84 GLU A N 1
ATOM 669 C CA . GLU A 1 84 ? 3.595 -8.700 12.406 1.00 81.19 84 GLU A CA 1
ATOM 670 C C . GLU A 1 84 ? 4.896 -8.335 13.130 1.00 81.19 84 GLU A C 1
ATOM 672 O O . GLU A 1 84 ? 5.041 -8.579 14.324 1.00 81.19 84 GLU A O 1
ATOM 677 N N . ASN A 1 85 ? 5.843 -7.724 12.419 1.00 82.06 85 ASN A N 1
ATOM 678 C CA . ASN A 1 85 ? 7.133 -7.374 12.973 1.00 82.06 85 ASN A CA 1
ATOM 679 C C . ASN A 1 85 ? 7.196 -5.956 13.568 1.00 82.06 85 ASN A C 1
ATOM 681 O O . ASN A 1 85 ? 8.285 -5.520 13.962 1.00 82.06 85 ASN A O 1
ATOM 685 N N . LEU A 1 86 ? 6.078 -5.222 13.605 1.00 87.25 86 LEU A N 1
ATOM 686 C CA . LEU A 1 86 ? 6.013 -3.904 14.232 1.00 87.25 86 LEU A CA 1
ATOM 687 C C . LEU A 1 86 ? 6.280 -4.025 15.742 1.00 87.25 86 LEU A C 1
ATOM 689 O O . LEU A 1 86 ? 5.786 -4.932 16.412 1.00 87.25 86 LEU A O 1
ATOM 693 N N . LYS A 1 87 ? 7.102 -3.124 16.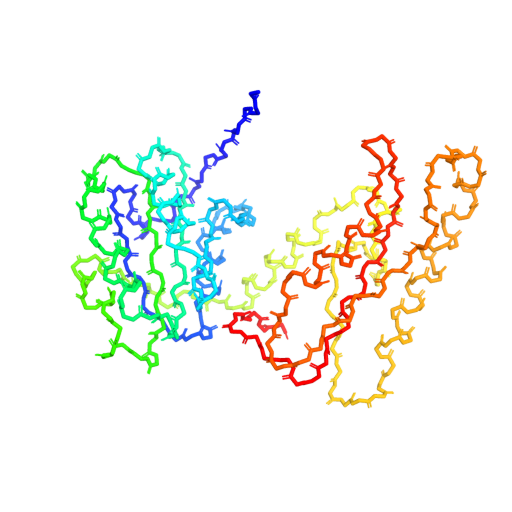289 1.00 87.81 87 LYS A N 1
ATOM 694 C CA . LYS A 1 87 ? 7.510 -3.187 17.699 1.00 87.81 87 LYS A CA 1
ATOM 695 C C . LYS A 1 87 ? 6.317 -2.934 18.622 1.00 87.81 87 LYS A C 1
ATOM 697 O O . LYS A 1 87 ? 5.507 -2.051 18.350 1.00 87.81 87 LYS A O 1
ATOM 702 N N . TYR A 1 88 ? 6.288 -3.631 19.759 1.00 88.94 88 TYR A N 1
ATOM 703 C CA . TYR A 1 88 ? 5.279 -3.441 20.807 1.00 88.94 88 TYR A CA 1
ATOM 704 C C . TYR A 1 88 ? 5.120 -1.964 21.205 1.00 88.94 88 TYR A C 1
ATOM 706 O O . TYR A 1 88 ? 4.011 -1.448 21.204 1.00 88.94 88 TYR A O 1
ATOM 714 N N . GLU A 1 89 ? 6.227 -1.263 21.469 1.00 89.94 89 GLU A N 1
ATOM 715 C CA . GLU A 1 89 ? 6.214 0.155 21.865 1.00 89.94 89 GLU A CA 1
ATOM 716 C C . GLU A 1 89 ? 5.564 1.054 20.804 1.00 89.94 89 GLU A C 1
ATOM 718 O O . GLU A 1 89 ? 4.867 2.012 21.128 1.00 89.94 89 GLU A O 1
ATOM 723 N N . THR A 1 90 ? 5.773 0.745 19.521 1.00 90.94 90 THR A N 1
ATOM 724 C CA . THR A 1 90 ? 5.135 1.472 18.419 1.00 90.94 90 THR A CA 1
ATOM 725 C C . THR A 1 90 ? 3.637 1.181 18.390 1.00 90.94 90 THR A C 1
ATOM 727 O O . THR A 1 90 ? 2.841 2.110 18.323 1.00 90.94 90 THR A O 1
ATOM 730 N N . CYS A 1 91 ? 3.241 -0.089 18.510 1.00 91.94 91 CYS A N 1
ATOM 731 C CA . CYS A 1 91 ? 1.839 -0.505 18.614 1.00 91.94 91 CYS A CA 1
ATOM 732 C C . CYS A 1 91 ? 1.104 0.185 19.777 1.00 91.94 91 CYS A C 1
ATOM 734 O O . CYS A 1 91 ? -0.027 0.639 19.615 1.00 91.94 91 CYS A O 1
ATOM 736 N N . GLU A 1 92 ? 1.753 0.287 20.934 1.00 93.31 92 GLU A N 1
ATOM 737 C CA . GLU A 1 92 ? 1.220 0.946 22.125 1.00 93.31 92 GLU A CA 1
ATOM 738 C C . GLU A 1 92 ? 1.015 2.451 21.904 1.00 93.31 92 GLU A C 1
ATOM 740 O O . GLU A 1 92 ? -0.072 2.970 22.160 1.00 93.31 92 GLU A O 1
ATOM 745 N N . LYS A 1 93 ? 2.007 3.144 21.329 1.00 94.50 93 LYS A N 1
ATOM 746 C CA . LYS A 1 93 ? 1.888 4.567 20.967 1.00 94.50 93 LYS A CA 1
ATOM 747 C C . LYS A 1 93 ? 0.757 4.826 19.975 1.00 94.50 93 LYS A C 1
ATOM 749 O O . LYS A 1 93 ? -0.023 5.751 20.182 1.00 94.50 93 LYS A O 1
ATOM 754 N N . ILE A 1 94 ? 0.634 3.988 18.941 1.00 94.69 94 ILE A N 1
ATOM 755 C CA . ILE A 1 94 ? -0.456 4.079 17.957 1.00 94.69 94 ILE A CA 1
ATOM 756 C C . ILE A 1 94 ? -1.807 4.004 18.667 1.00 94.69 94 ILE A C 1
ATOM 758 O O . ILE A 1 94 ? -2.683 4.829 18.421 1.00 94.69 94 ILE A O 1
ATOM 762 N N . TYR A 1 95 ? -1.977 3.033 19.564 1.00 95.19 95 TYR A N 1
ATOM 763 C CA . TYR A 1 95 ? -3.227 2.857 20.289 1.00 95.19 95 TYR A CA 1
ATOM 764 C C . TYR A 1 95 ? -3.554 4.043 21.202 1.00 95.19 95 TYR A C 1
ATOM 766 O O . TYR A 1 95 ? -4.682 4.533 21.174 1.00 95.19 95 TYR A O 1
ATOM 774 N N . PHE A 1 96 ? -2.585 4.545 21.972 1.00 95.75 96 PHE A N 1
ATOM 775 C CA . PHE A 1 96 ? -2.797 5.722 22.817 1.00 95.75 96 PHE A CA 1
ATOM 776 C C . PHE A 1 96 ? -3.171 6.957 21.997 1.00 95.75 96 PHE A C 1
ATOM 778 O O . PHE A 1 96 ? -4.115 7.664 22.346 1.00 95.75 96 PHE A O 1
ATOM 785 N N . PHE A 1 97 ? -2.497 7.177 20.868 1.00 96.12 97 PHE A N 1
ATOM 786 C CA . PHE A 1 97 ? -2.831 8.276 19.971 1.00 96.12 97 PHE A CA 1
ATOM 787 C C . PHE A 1 97 ? -4.243 8.128 19.387 1.00 96.12 97 PHE A C 1
ATOM 789 O O . PHE A 1 97 ? -5.005 9.094 19.340 1.00 96.12 97 PHE A O 1
ATOM 796 N N . MET A 1 98 ? -4.634 6.907 19.000 1.00 94.88 98 MET A N 1
ATOM 797 C CA . MET A 1 98 ? -6.007 6.617 18.585 1.00 94.88 98 MET A CA 1
ATOM 798 C C . MET A 1 98 ? -7.009 6.966 19.687 1.00 94.88 98 MET A C 1
ATOM 800 O O . MET A 1 98 ? -7.983 7.655 19.405 1.00 94.88 98 MET A O 1
ATOM 804 N N . GLN A 1 99 ? -6.776 6.543 20.932 1.00 93.88 99 GLN A N 1
ATOM 805 C CA . GLN A 1 99 ? -7.668 6.860 22.052 1.00 93.88 99 GLN A CA 1
ATOM 806 C C . GLN A 1 99 ? -7.800 8.368 22.295 1.00 93.88 99 GLN A C 1
ATOM 808 O O . GLN A 1 99 ? -8.889 8.841 22.613 1.00 93.88 99 GLN A O 1
ATOM 813 N N . GLU A 1 100 ? -6.707 9.119 22.151 1.00 94.56 100 GLU A N 1
ATOM 814 C CA . GLU A 1 100 ? -6.696 10.563 22.385 1.00 94.56 100 GLU A CA 1
ATOM 815 C C . GLU A 1 100 ? -7.427 11.337 21.278 1.00 94.56 100 GLU A C 1
ATOM 817 O O . GLU A 1 100 ? -8.158 12.287 21.563 1.00 94.56 100 GLU A O 1
ATOM 822 N N . LYS A 1 101 ? -7.213 10.963 20.010 1.00 93.31 101 LYS A N 1
ATOM 823 C CA . LYS A 1 101 ? -7.670 11.757 18.856 1.00 93.31 101 LYS A CA 1
ATOM 824 C C . LYS A 1 101 ? -8.997 11.303 18.266 1.00 93.31 101 LYS A C 1
ATOM 826 O O . LYS A 1 101 ? -9.679 12.100 17.621 1.00 93.31 101 LYS A O 1
ATOM 831 N N . ILE A 1 102 ? -9.361 10.033 18.425 1.00 89.69 102 ILE A N 1
ATOM 832 C CA . ILE A 1 102 ? -10.545 9.481 17.772 1.00 89.69 102 ILE A CA 1
ATOM 833 C C . ILE A 1 102 ? -11.797 9.779 18.593 1.00 89.69 102 ILE A C 1
ATOM 835 O O . ILE A 1 102 ? -12.004 9.259 19.687 1.00 89.69 102 ILE A O 1
ATOM 839 N N . HIS A 1 103 ? -12.693 10.560 17.995 1.00 86.19 103 HIS A N 1
ATOM 840 C CA . HIS A 1 103 ? -14.042 10.779 18.498 1.00 86.19 103 HIS A CA 1
ATOM 841 C C . HIS A 1 103 ? -15.048 10.010 17.633 1.00 86.19 103 HIS A C 1
ATOM 843 O O . HIS A 1 103 ? -15.337 10.397 16.498 1.00 86.19 103 HIS A O 1
ATOM 849 N N . ILE A 1 104 ? -15.582 8.913 18.182 1.00 83.69 104 ILE A N 1
ATOM 850 C CA . ILE A 1 104 ? -16.601 8.079 17.524 1.00 83.69 104 ILE A CA 1
ATOM 851 C C . ILE A 1 104 ? -17.794 8.948 17.097 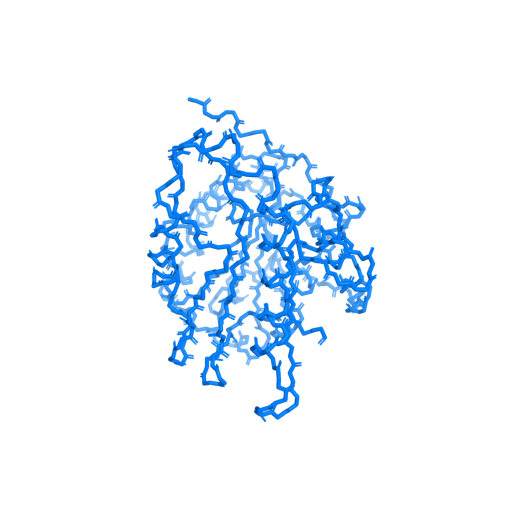1.00 83.69 104 ILE A C 1
ATOM 853 O O . ILE A 1 104 ? -18.260 9.793 17.861 1.00 83.69 104 ILE A O 1
ATOM 857 N N . GLY A 1 105 ? -18.289 8.738 15.876 1.00 83.56 105 GLY A N 1
ATOM 858 C CA . GLY A 1 105 ? -19.388 9.513 15.292 1.00 83.56 105 GLY A CA 1
ATOM 859 C C . GLY A 1 105 ? -18.943 10.761 14.524 1.00 83.56 105 GLY A C 1
ATOM 860 O O . GLY A 1 105 ? -19.753 11.379 13.834 1.00 83.56 105 GLY A O 1
ATOM 861 N N . ASN A 1 106 ? -17.664 11.146 14.608 1.00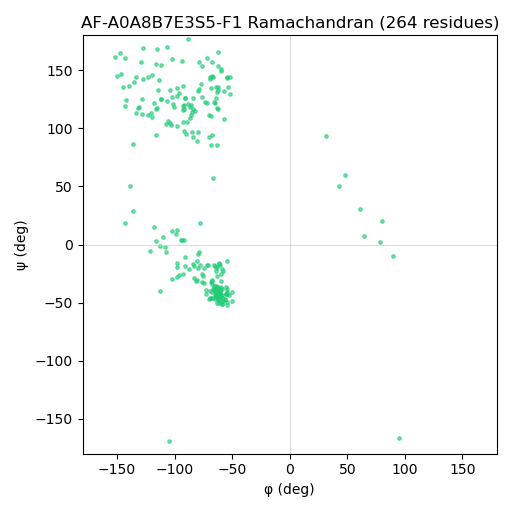 87.44 106 ASN A N 1
ATOM 862 C CA . ASN A 1 106 ? -17.133 12.336 13.942 1.00 87.44 106 ASN A CA 1
ATOM 863 C C . ASN A 1 106 ? -15.748 12.087 13.323 1.00 87.44 106 ASN A C 1
ATOM 865 O O . ASN A 1 106 ? -14.816 12.858 13.535 1.00 87.44 106 ASN A O 1
ATOM 869 N N . MET A 1 107 ? -15.626 11.010 12.547 1.00 91.62 107 MET A N 1
ATOM 870 C CA . MET A 1 107 ? -14.427 10.663 11.779 1.00 91.62 107 MET A CA 1
ATOM 871 C C . MET A 1 107 ? -14.807 9.945 10.476 1.00 91.62 107 MET A C 1
ATOM 873 O O . MET A 1 107 ? -15.934 9.472 10.341 1.00 91.62 107 MET A O 1
ATOM 877 N N . SER A 1 108 ? -13.868 9.841 9.536 1.00 93.06 108 SER A N 1
ATOM 878 C CA . SER A 1 108 ? -13.942 8.875 8.433 1.00 93.06 108 SER A CA 1
ATOM 879 C C . SER A 1 108 ? -13.704 7.442 8.918 1.00 93.06 108 SER A C 1
ATOM 881 O O . SER A 1 108 ? -13.067 7.247 9.955 1.00 93.06 108 SER A O 1
ATOM 883 N N . PRO A 1 109 ? -14.119 6.424 8.143 1.00 94.69 109 PRO A N 1
ATOM 884 C CA . PRO A 1 109 ? -13.714 5.046 8.384 1.00 94.69 109 PRO A CA 1
ATOM 885 C C . PRO A 1 109 ? -12.187 4.916 8.492 1.00 94.69 109 PRO A C 1
ATOM 887 O O . PRO A 1 109 ? -11.451 5.354 7.600 1.00 94.69 109 PRO A O 1
ATOM 890 N N . LEU A 1 110 ? -11.733 4.264 9.563 1.00 96.31 110 LEU A N 1
ATOM 891 C CA . LEU A 1 110 ? -10.340 3.876 9.767 1.00 96.31 110 LEU A CA 1
ATOM 892 C C . LEU A 1 110 ? -10.263 2.358 9.921 1.00 96.31 110 LEU A C 1
ATOM 894 O O . LEU A 1 110 ? -10.764 1.793 10.893 1.00 96.31 110 LEU A O 1
ATOM 898 N N . LEU A 1 111 ? -9.643 1.699 8.955 1.00 97.31 111 LEU A N 1
ATOM 899 C CA . LEU A 1 111 ? -9.408 0.265 8.961 1.00 97.31 111 LEU A CA 1
ATOM 900 C C . LEU A 1 111 ? -8.040 -0.030 9.561 1.00 97.31 111 LEU A C 1
ATOM 902 O O . LEU A 1 111 ? -7.057 0.630 9.234 1.00 97.31 111 LEU A O 1
ATOM 906 N N . VAL A 1 112 ? -7.974 -1.043 10.414 1.00 96.62 112 VAL A N 1
ATOM 907 C CA . VAL A 1 112 ? -6.720 -1.576 10.945 1.00 96.62 112 VAL A CA 1
ATOM 908 C C . VAL A 1 112 ? -6.676 -3.054 10.602 1.00 96.62 112 VAL A C 1
ATOM 910 O O . VAL A 1 112 ? -7.480 -3.829 11.116 1.00 96.62 112 VAL A O 1
ATOM 913 N N . PHE A 1 113 ? -5.767 -3.443 9.716 1.00 95.31 113 PHE A N 1
ATOM 914 C CA . PHE A 1 113 ? -5.546 -4.835 9.348 1.00 95.31 113 PHE A CA 1
ATOM 915 C C . PHE A 1 113 ? -4.391 -5.421 10.148 1.00 95.31 113 PHE A C 1
ATOM 917 O O . PHE A 1 113 ? -3.301 -4.856 10.164 1.00 95.31 113 PHE A O 1
ATOM 924 N N . CYS A 1 114 ? -4.620 -6.586 10.747 1.00 93.00 114 CYS A N 1
ATOM 925 C CA . CYS A 1 114 ? -3.598 -7.364 11.439 1.00 93.00 114 CYS A CA 1
ATOM 926 C C . CYS A 1 114 ? -3.579 -8.809 10.919 1.00 93.00 114 CYS A C 1
ATOM 928 O O . CYS A 1 114 ? -4.634 -9.402 10.669 1.00 93.00 114 CYS A O 1
ATOM 930 N N . SER A 1 115 ? -2.378 -9.386 10.806 1.00 91.06 115 SER A N 1
ATOM 931 C CA . SER A 1 115 ? -2.194 -10.801 10.455 1.00 91.06 115 SER A CA 1
ATOM 932 C C . SER A 1 115 ? -2.682 -11.735 11.554 1.00 91.06 115 SER A C 1
ATOM 934 O O . SER A 1 115 ? -2.503 -11.461 12.743 1.00 91.06 115 SER A O 1
ATOM 936 N N . SER A 1 116 ? -3.240 -12.876 11.141 1.00 88.56 116 SER A N 1
ATOM 937 C CA . SER A 1 116 ? -3.655 -13.940 12.042 1.00 88.56 116 SER A CA 1
ATOM 938 C C . SER A 1 116 ? -2.600 -14.884 12.544 1.00 88.56 116 SER A C 1
ATOM 940 O O . SER A 1 116 ? -2.837 -15.598 13.516 1.00 88.56 116 SER A O 1
ATOM 942 N N . GLU A 1 117 ? -1.436 -14.862 11.924 1.00 83.62 117 GLU A N 1
ATOM 943 C CA . GLU A 1 117 ? -0.348 -15.776 12.248 1.00 83.62 117 GLU A CA 1
ATOM 944 C C . GLU A 1 117 ? 0.282 -15.461 13.617 1.00 83.62 117 GLU A C 1
ATOM 946 O O . GLU A 1 117 ? 0.881 -16.343 14.222 1.00 83.62 117 GLU A O 1
ATOM 951 N N . ASN A 1 118 ? 0.061 -14.253 14.160 1.00 66.00 118 ASN A N 1
ATOM 952 C CA . ASN A 1 118 ? 0.647 -13.783 15.423 1.00 66.00 118 ASN A CA 1
ATOM 953 C C . ASN A 1 118 ? -0.347 -13.053 16.357 1.00 66.00 118 ASN A C 1
ATOM 955 O O . ASN A 1 118 ? 0.048 -12.210 17.167 1.00 66.00 118 ASN A O 1
ATOM 959 N N . HIS A 1 119 ? -1.643 -13.389 16.290 1.00 60.50 119 HIS A N 1
ATOM 960 C CA . HIS A 1 119 ? -2.710 -12.717 17.060 1.00 60.50 119 HIS A CA 1
ATOM 961 C C . HIS A 1 119 ? -2.446 -12.574 18.554 1.00 60.50 119 HIS A C 1
ATOM 963 O O . HIS A 1 119 ? -2.753 -11.536 19.130 1.00 60.50 119 HIS A O 1
ATOM 969 N N . HIS A 1 120 ? -1.884 -13.606 19.182 1.00 58.38 120 HIS A N 1
ATOM 970 C CA . HIS A 1 120 ? -1.683 -13.639 20.632 1.00 58.38 120 HIS A CA 1
ATOM 971 C C . HIS A 1 120 ? -0.571 -12.701 21.123 1.00 58.38 120 HIS A C 1
ATOM 973 O O . HIS A 1 120 ? -0.554 -12.357 22.301 1.00 58.38 120 HIS A O 1
ATOM 979 N N . ASN A 1 121 ? 0.313 -12.251 20.227 1.00 60.03 121 ASN A N 1
ATOM 980 C CA . ASN A 1 121 ? 1.436 -11.371 20.560 1.00 60.03 121 ASN A CA 1
ATOM 981 C C . ASN A 1 121 ? 1.246 -9.933 20.055 1.00 60.03 121 ASN A C 1
ATOM 983 O O . ASN A 1 121 ? 2.060 -9.063 20.365 1.00 60.03 121 ASN A O 1
ATOM 987 N N . SER A 1 122 ? 0.192 -9.659 19.281 1.00 77.44 122 SER A N 1
ATOM 988 C CA . SER A 1 122 ? -0.061 -8.315 18.767 1.00 77.44 122 SER A CA 1
ATOM 989 C C . SER A 1 122 ? -0.866 -7.493 19.770 1.00 77.44 122 SER A C 1
ATOM 991 O O . SER A 1 122 ? -2.066 -7.703 19.954 1.00 77.44 122 SER A O 1
ATOM 993 N N . TYR A 1 123 ? -0.210 -6.510 20.393 1.00 88.62 123 TYR A N 1
ATOM 994 C CA . TYR A 1 123 ? -0.855 -5.563 21.308 1.00 88.62 123 TYR A CA 1
ATOM 995 C C . TYR A 1 123 ? -2.076 -4.884 20.672 1.00 88.62 123 TYR A C 1
ATOM 997 O O . TYR A 1 123 ? -3.129 -4.812 21.299 1.00 88.62 123 TYR A O 1
ATOM 1005 N N . LEU A 1 124 ? -1.968 -4.452 19.408 1.00 91.06 124 LEU A N 1
ATOM 1006 C CA . LEU A 1 124 ? -3.057 -3.772 18.701 1.00 91.06 124 LEU A CA 1
ATOM 1007 C C . LEU A 1 124 ? -4.285 -4.664 18.506 1.00 91.06 124 LEU A C 1
ATOM 1009 O O . LEU A 1 124 ? -5.403 -4.168 18.614 1.00 91.06 124 LEU A O 1
ATOM 1013 N N . VAL A 1 125 ? -4.101 -5.966 18.257 1.00 91.69 125 VAL A N 1
ATOM 1014 C CA . VAL A 1 125 ? -5.230 -6.904 18.127 1.00 91.69 125 VAL A CA 1
ATOM 1015 C C . VAL A 1 125 ? -6.013 -6.971 19.436 1.00 91.69 125 VAL A C 1
ATOM 1017 O O . VAL A 1 125 ? -7.235 -6.850 19.421 1.00 91.69 125 VAL A O 1
ATOM 1020 N N . THR A 1 126 ? -5.315 -7.097 20.564 1.00 91.06 126 THR A N 1
ATOM 1021 C CA . THR A 1 126 ? -5.937 -7.132 21.895 1.00 91.06 126 THR A CA 1
ATOM 1022 C C . THR A 1 126 ? -6.584 -5.792 22.251 1.00 91.06 126 THR A C 1
ATOM 1024 O O . THR A 1 126 ? -7.729 -5.749 22.695 1.00 91.06 126 THR A O 1
ATOM 1027 N N . ALA A 1 127 ? -5.879 -4.683 22.024 1.00 92.50 127 ALA A N 1
ATOM 1028 C CA . ALA A 1 127 ? -6.327 -3.345 22.396 1.00 92.50 127 ALA A CA 1
ATOM 1029 C C . ALA A 1 127 ? -7.546 -2.867 21.577 1.00 92.50 127 ALA A C 1
ATOM 1031 O O . ALA A 1 127 ? -8.390 -2.121 22.083 1.00 92.50 127 ALA A O 1
ATOM 1032 N N . LEU A 1 128 ? -7.674 -3.326 20.326 1.00 93.50 128 LEU A N 1
ATOM 1033 C CA . LEU A 1 128 ? -8.759 -2.973 19.404 1.00 93.50 128 LEU A CA 1
ATOM 1034 C C . LEU A 1 128 ? -9.838 -4.064 19.267 1.00 93.50 128 LEU A C 1
ATOM 1036 O O . LEU A 1 128 ? -10.688 -3.952 18.385 1.00 93.50 128 LEU A O 1
ATOM 1040 N N . ASP A 1 129 ? -9.869 -5.096 20.120 1.00 92.62 129 ASP A N 1
ATOM 1041 C CA . ASP A 1 129 ? -10.823 -6.217 19.978 1.00 92.62 129 ASP A CA 1
ATOM 1042 C C . ASP A 1 129 ? -12.299 -5.764 20.038 1.00 92.62 129 ASP A C 1
ATOM 1044 O O . ASP A 1 129 ? -13.154 -6.269 19.313 1.00 92.62 129 ASP A O 1
ATOM 1048 N N . HIS A 1 130 ? -12.600 -4.710 20.798 1.00 91.75 130 HIS A N 1
ATOM 1049 C CA . HIS A 1 130 ? -13.925 -4.077 20.833 1.00 91.75 130 HIS A CA 1
ATOM 1050 C C . HIS A 1 130 ? -14.340 -3.392 19.510 1.00 91.75 130 HIS A C 1
ATOM 1052 O O . HIS A 1 130 ? -15.528 -3.153 19.287 1.00 91.75 130 HIS A O 1
ATOM 1058 N N . PHE A 1 131 ? -13.387 -3.107 18.615 1.00 93.69 131 PHE A N 1
ATOM 1059 C CA . PHE A 1 131 ? -13.612 -2.604 17.253 1.00 93.69 131 PHE A CA 1
ATOM 1060 C C . PHE A 1 131 ? -13.555 -3.707 16.189 1.00 93.69 131 PHE A C 1
ATOM 1062 O O . PHE A 1 131 ? -13.538 -3.414 14.990 1.00 93.69 131 PHE A O 1
ATOM 1069 N N . LYS A 1 132 ? -13.506 -4.979 16.593 1.00 93.81 132 LYS A N 1
ATOM 1070 C CA . LYS A 1 132 ? -13.348 -6.095 15.666 1.00 93.81 132 LYS A CA 1
ATOM 1071 C C . LYS A 1 132 ? -14.529 -6.217 14.715 1.00 93.81 132 LYS A C 1
ATOM 1073 O O . LYS A 1 132 ? -15.685 -6.350 15.114 1.00 93.81 132 LYS A O 1
ATOM 1078 N N . LEU A 1 133 ? -14.201 -6.227 13.432 1.00 93.12 133 LEU A N 1
ATOM 1079 C CA . LEU A 1 133 ? -15.114 -6.414 12.323 1.00 93.12 133 LEU A CA 1
ATOM 1080 C C . LEU A 1 133 ? -14.809 -7.761 11.674 1.00 93.12 133 LEU A C 1
ATOM 1082 O O . LEU A 1 133 ? -13.677 -8.049 11.286 1.00 93.12 133 LEU A O 1
ATOM 1086 N N . LYS A 1 134 ? -15.835 -8.604 11.555 1.00 87.00 134 LYS A N 1
ATOM 1087 C CA . LYS A 1 134 ? -15.726 -9.857 10.810 1.00 87.00 134 LYS A CA 1
ATOM 1088 C C . LYS A 1 134 ? -16.009 -9.577 9.341 1.00 87.00 134 LYS A C 1
ATOM 1090 O O . LYS A 1 134 ? -17.147 -9.289 8.981 1.00 87.00 134 LYS A O 1
ATOM 1095 N N . MET A 1 135 ? -14.975 -9.690 8.516 1.00 80.75 135 MET A N 1
ATOM 1096 C CA . MET A 1 135 ? -15.144 -9.873 7.080 1.00 80.75 135 MET A CA 1
ATOM 1097 C C . MET A 1 135 ? -15.806 -11.233 6.859 1.00 80.75 135 MET A C 1
ATOM 1099 O O . MET A 1 135 ? -15.322 -12.260 7.333 1.00 80.75 135 MET A O 1
ATOM 1103 N N . SER A 1 136 ? -16.947 -11.243 6.189 1.00 63.56 136 SER A N 1
ATOM 1104 C CA . SER A 1 136 ? -17.512 -12.461 5.617 1.00 63.56 136 SER A CA 1
ATOM 1105 C C . SER A 1 136 ? -16.621 -12.905 4.452 1.00 63.56 136 SER A C 1
ATOM 1107 O O . SER A 1 136 ? -16.050 -12.059 3.774 1.00 63.56 136 SER A O 1
ATOM 1109 N N . ASN A 1 137 ? -16.456 -14.219 4.252 1.00 59.53 137 ASN A N 1
ATOM 1110 C CA . ASN A 1 137 ? -15.528 -14.836 3.284 1.00 59.53 137 ASN A CA 1
ATOM 1111 C C . ASN A 1 137 ? -15.902 -14.564 1.803 1.00 59.53 137 ASN A C 1
ATOM 1113 O O . ASN A 1 137 ? -16.121 -15.498 1.035 1.00 59.53 137 ASN A O 1
ATOM 1117 N N . TYR A 1 138 ? -16.000 -13.300 1.394 1.00 62.06 138 TYR A N 1
ATOM 1118 C CA . TYR A 1 138 ? -16.352 -12.856 0.042 1.00 62.06 138 TYR A CA 1
ATOM 1119 C C . TYR A 1 138 ? -15.132 -12.586 -0.850 1.00 62.06 138 TYR A C 1
ATOM 1121 O O . TYR A 1 138 ? -15.294 -12.199 -2.006 1.00 62.06 138 TYR A O 1
ATOM 1129 N N . LEU A 1 139 ? -13.923 -12.854 -0.347 1.00 71.12 139 LEU A N 1
ATOM 1130 C CA . LEU A 1 139 ? -12.658 -12.643 -1.047 1.00 71.12 139 LEU A CA 1
ATOM 1131 C C . LEU A 1 139 ? -12.499 -13.606 -2.230 1.00 71.12 139 LEU A C 1
ATOM 1133 O O . LEU A 1 139 ? -11.875 -14.663 -2.126 1.00 71.12 139 LEU A O 1
ATOM 1137 N N . ASN A 1 140 ? -13.039 -13.229 -3.385 1.00 85.56 140 ASN A N 1
ATOM 1138 C CA . ASN A 1 140 ? -12.716 -13.874 -4.647 1.00 85.56 140 ASN A CA 1
ATOM 1139 C C . ASN A 1 140 ? -11.433 -13.245 -5.214 1.00 85.56 140 ASN A C 1
ATOM 1141 O O . ASN A 1 140 ? -11.477 -12.231 -5.915 1.00 85.56 140 ASN A O 1
ATOM 1145 N N . ARG A 1 141 ? -10.282 -13.850 -4.888 1.00 88.62 141 ARG A N 1
ATOM 1146 C CA . ARG A 1 141 ? -8.959 -13.363 -5.316 1.00 88.62 141 ARG A CA 1
ATOM 1147 C C . ARG A 1 141 ? -8.867 -13.191 -6.834 1.00 88.62 141 ARG A C 1
ATOM 1149 O O . ARG A 1 141 ? -8.316 -12.192 -7.281 1.00 88.62 141 ARG A O 1
ATOM 1156 N N . ASP A 1 142 ? -9.474 -14.086 -7.615 1.00 88.94 142 ASP A N 1
ATOM 1157 C CA . ASP A 1 142 ? -9.462 -13.994 -9.079 1.00 88.94 142 ASP A CA 1
ATOM 1158 C C . ASP A 1 142 ? -10.194 -12.738 -9.570 1.00 88.94 142 ASP A C 1
ATOM 1160 O O . ASP A 1 142 ? -9.696 -12.028 -10.443 1.00 88.94 142 ASP A O 1
ATOM 1164 N N . GLN A 1 143 ? -11.349 -12.413 -8.980 1.00 89.38 143 GLN A N 1
ATOM 1165 C CA . GLN A 1 143 ? -12.090 -11.191 -9.315 1.00 89.38 143 GLN A CA 1
ATOM 1166 C C . GLN A 1 143 ? -11.304 -9.928 -8.947 1.00 89.38 143 GLN A C 1
ATOM 1168 O O . GLN A 1 143 ? -11.247 -8.995 -9.748 1.00 89.38 143 GLN A O 1
ATOM 1173 N N . ILE A 1 144 ? -10.652 -9.912 -7.782 1.00 90.38 144 ILE A N 1
ATOM 1174 C CA . ILE A 1 144 ? -9.816 -8.785 -7.341 1.00 90.38 144 ILE A CA 1
ATOM 1175 C C . ILE A 1 144 ? -8.612 -8.618 -8.274 1.00 90.38 144 ILE A C 1
ATOM 1177 O O . ILE A 1 144 ? -8.308 -7.502 -8.696 1.00 90.38 144 ILE A O 1
ATOM 1181 N N . CYS A 1 145 ? -7.960 -9.716 -8.663 1.00 88.50 145 CYS A N 1
ATOM 1182 C CA . CYS A 1 145 ? -6.873 -9.698 -9.638 1.00 88.50 145 CYS A CA 1
ATOM 1183 C C . CYS A 1 145 ? -7.341 -9.156 -10.994 1.00 88.50 145 CYS A C 1
ATOM 1185 O O . CYS A 1 145 ? -6.652 -8.323 -11.582 1.00 88.50 145 CYS A O 1
ATOM 1187 N N . LEU A 1 146 ? -8.521 -9.559 -11.477 1.00 87.94 146 LEU A N 1
ATOM 1188 C CA . LEU A 1 146 ? -9.099 -9.027 -12.714 1.00 87.94 146 LEU A CA 1
ATOM 1189 C C . LEU A 1 146 ? -9.379 -7.520 -12.619 1.00 87.94 146 LEU A C 1
ATOM 1191 O O . LEU A 1 146 ? -9.026 -6.786 -13.542 1.00 87.94 146 LEU A O 1
ATOM 1195 N N . GLN A 1 147 ? -9.954 -7.043 -11.512 1.00 87.56 147 GLN A N 1
ATOM 1196 C CA . GLN A 1 147 ? -10.184 -5.611 -11.284 1.00 87.56 147 GLN A CA 1
ATOM 1197 C C . GLN A 1 147 ? -8.868 -4.828 -11.218 1.00 87.56 147 GLN A C 1
ATOM 1199 O O . GLN A 1 147 ? -8.730 -3.793 -11.867 1.00 87.56 147 GLN A O 1
ATOM 1204 N N . LEU A 1 148 ? -7.867 -5.342 -10.501 1.00 86.50 148 LEU A N 1
ATOM 1205 C CA . LEU A 1 148 ? -6.541 -4.733 -10.421 1.00 86.50 148 LEU A CA 1
ATOM 1206 C C . LEU A 1 148 ? -5.888 -4.646 -11.805 1.00 86.50 148 LEU A C 1
ATOM 1208 O O . LEU A 1 148 ? -5.374 -3.592 -12.184 1.00 86.50 148 LEU A O 1
ATOM 1212 N N . ILE A 1 149 ? -5.962 -5.724 -12.589 1.00 82.00 149 ILE A N 1
ATOM 1213 C CA . ILE A 1 149 ? -5.498 -5.743 -13.977 1.00 82.00 149 ILE A CA 1
ATOM 1214 C C . ILE A 1 149 ? -6.227 -4.673 -14.788 1.00 82.00 149 ILE A C 1
ATOM 1216 O O . ILE A 1 149 ? -5.559 -3.918 -15.483 1.00 82.00 149 ILE A O 1
ATOM 1220 N N . GLN A 1 150 ? -7.550 -4.539 -14.672 1.00 81.50 150 GLN A N 1
ATOM 1221 C CA . GLN A 1 150 ? -8.310 -3.490 -15.360 1.00 81.50 150 GLN A CA 1
ATOM 1222 C C . GLN A 1 150 ? -7.871 -2.081 -14.935 1.00 81.50 150 GLN A C 1
ATOM 1224 O O . GLN A 1 150 ? -7.662 -1.229 -15.795 1.00 81.50 150 GLN A O 1
ATOM 1229 N N . CYS A 1 151 ? -7.640 -1.821 -13.644 1.00 80.50 151 CYS A N 1
ATOM 1230 C CA . CYS A 1 151 ? -7.128 -0.532 -13.166 1.00 80.50 151 CYS A CA 1
ATOM 1231 C C . CYS A 1 151 ? -5.746 -0.197 -13.756 1.00 80.50 151 CYS A C 1
ATOM 1233 O O . CYS A 1 151 ? -5.488 0.951 -14.129 1.00 80.50 151 CYS A O 1
ATOM 1235 N N . LEU A 1 152 ? -4.867 -1.196 -13.873 1.00 75.75 152 LEU A N 1
ATOM 1236 C CA . LEU A 1 152 ? -3.531 -1.048 -14.457 1.00 75.75 152 LEU A CA 1
ATOM 1237 C C . LEU A 1 152 ? -3.564 -0.969 -15.994 1.00 75.75 152 LEU A C 1
ATOM 1239 O O . LEU A 1 152 ? -2.745 -0.267 -16.593 1.00 75.75 152 LEU A O 1
ATOM 1243 N N . GLN A 1 153 ? -4.521 -1.659 -16.621 1.00 71.56 153 GLN A N 1
ATOM 1244 C CA . GLN A 1 153 ? -4.793 -1.654 -18.059 1.00 71.56 153 GLN A CA 1
ATOM 1245 C C . GLN A 1 153 ? -5.505 -0.389 -18.519 1.00 71.56 153 GLN A C 1
ATOM 1247 O O . GLN A 1 153 ? -5.391 -0.063 -19.698 1.00 71.56 153 GLN A O 1
ATOM 1252 N N . ASN A 1 154 ? -6.244 0.305 -17.640 1.00 57.03 154 ASN A N 1
ATOM 1253 C CA . ASN A 1 154 ? -7.052 1.477 -17.971 1.00 57.03 154 ASN A CA 1
ATOM 1254 C C . ASN A 1 154 ? -6.163 2.632 -18.462 1.00 57.03 154 ASN A C 1
ATOM 1256 O O . ASN A 1 154 ? -5.684 3.503 -17.727 1.00 57.03 154 ASN A O 1
ATOM 1260 N N . LYS A 1 155 ? -5.934 2.507 -19.770 1.00 52.75 155 LYS A N 1
ATOM 1261 C CA . LYS A 1 155 ? -5.528 3.396 -20.842 1.00 52.75 155 LYS A CA 1
ATOM 1262 C C . LYS A 1 155 ? -4.613 4.516 -20.386 1.00 52.75 155 LYS A C 1
ATOM 1264 O O . LYS A 1 155 ? -5.057 5.614 -20.064 1.00 52.75 155 LYS A O 1
ATOM 1269 N N . LEU A 1 156 ? -3.307 4.276 -20.500 1.00 56.84 156 LEU A N 1
ATOM 1270 C CA . LEU A 1 156 ? -2.496 5.349 -21.065 1.00 56.84 156 LEU A CA 1
ATOM 1271 C C . LEU A 1 156 ? -3.108 5.645 -22.437 1.00 56.84 156 LEU A C 1
ATOM 1273 O O . LEU A 1 156 ? -3.041 4.821 -23.345 1.00 56.84 156 LEU A O 1
ATOM 1277 N N . SER A 1 157 ? -3.785 6.785 -22.556 1.00 55.56 157 SER A N 1
ATOM 1278 C CA . SER A 1 157 ? -4.258 7.309 -23.841 1.00 55.56 157 SER A CA 1
ATOM 1279 C C . SER A 1 157 ? -3.082 7.540 -24.789 1.00 55.56 157 SER A C 1
ATOM 1281 O O . SER A 1 157 ? -3.242 7.472 -26.004 1.00 55.56 157 SER A O 1
ATOM 1283 N N . ASP A 1 158 ? -1.893 7.757 -24.223 1.00 63.00 158 ASP A N 1
ATOM 1284 C CA . ASP A 1 158 ? -0.652 7.863 -24.959 1.00 63.00 158 ASP A CA 1
ATOM 1285 C C . ASP A 1 158 ? 0.068 6.509 -25.066 1.00 63.00 158 ASP A C 1
ATOM 1287 O O . ASP A 1 158 ? 0.709 6.039 -24.123 1.00 63.00 158 ASP A O 1
ATOM 1291 N N . GLN A 1 159 ? 0.009 5.907 -26.256 1.00 64.19 159 GLN A N 1
ATOM 1292 C CA . GLN A 1 159 ? 0.768 4.695 -26.586 1.00 64.19 159 GLN A CA 1
ATOM 1293 C C . GLN A 1 159 ? 2.286 4.894 -26.438 1.00 64.19 159 GLN A C 1
ATOM 1295 O O . GLN A 1 159 ? 3.014 3.922 -26.266 1.00 64.19 159 GLN A O 1
ATOM 1300 N N . ARG A 1 160 ? 2.769 6.145 -26.467 1.00 65.31 160 ARG A N 1
ATOM 1301 C CA . ARG A 1 160 ? 4.192 6.502 -26.377 1.00 65.31 160 ARG A CA 1
ATOM 1302 C C . ARG A 1 160 ? 4.736 6.458 -24.951 1.00 65.31 160 ARG A C 1
ATOM 1304 O O . ARG A 1 160 ? 5.932 6.647 -24.774 1.00 65.31 160 ARG A O 1
ATOM 1311 N N . ALA A 1 161 ? 3.888 6.250 -23.941 1.00 66.75 161 ALA A N 1
ATOM 1312 C CA . ALA A 1 161 ? 4.271 6.273 -22.527 1.00 66.75 161 ALA A CA 1
ATOM 1313 C C . ALA A 1 161 ? 4.100 4.919 -21.814 1.00 66.75 161 ALA A C 1
ATOM 1315 O O . ALA A 1 161 ? 4.315 4.841 -20.607 1.00 66.75 161 ALA A O 1
ATOM 1316 N N . GLY A 1 162 ? 3.689 3.865 -22.528 1.00 75.94 162 GLY A N 1
ATOM 1317 C CA . GLY A 1 162 ? 3.372 2.561 -21.939 1.00 75.94 162 GLY A CA 1
ATOM 1318 C C . GLY A 1 162 ? 4.097 1.392 -22.597 1.00 75.94 162 GLY A C 1
ATOM 1319 O O . GLY A 1 162 ? 4.700 1.514 -23.658 1.00 75.94 162 GLY A O 1
ATOM 1320 N N . ILE A 1 163 ? 4.019 0.227 -21.957 1.00 80.06 163 ILE A N 1
ATOM 1321 C CA . ILE A 1 163 ? 4.635 -1.012 -22.430 1.00 80.06 163 ILE A CA 1
ATOM 1322 C C . ILE A 1 163 ? 3.650 -1.739 -23.348 1.00 80.06 163 ILE A C 1
ATOM 1324 O O . ILE A 1 163 ? 2.551 -2.094 -22.923 1.00 80.06 163 ILE A O 1
ATOM 1328 N N . ILE A 1 164 ? 4.041 -1.981 -24.600 1.00 78.69 164 ILE A N 1
ATOM 1329 C CA . ILE A 1 164 ? 3.205 -2.681 -25.585 1.00 78.69 164 ILE A CA 1
ATOM 1330 C C . ILE A 1 164 ? 3.404 -4.196 -25.455 1.00 78.69 164 ILE A C 1
ATOM 1332 O O . ILE A 1 164 ? 4.497 -4.715 -25.704 1.00 78.69 164 ILE A O 1
ATOM 1336 N N . PHE A 1 165 ? 2.333 -4.916 -25.124 1.00 78.50 165 PHE A N 1
ATOM 1337 C CA . PHE A 1 165 ? 2.314 -6.376 -25.014 1.00 78.50 165 PHE A CA 1
ATOM 1338 C C . PHE A 1 165 ? 0.960 -6.922 -25.485 1.00 78.50 165 PHE A C 1
ATOM 1340 O O . PHE A 1 165 ? -0.068 -6.355 -25.145 1.00 78.50 165 PHE A O 1
ATOM 1347 N N . ASN A 1 166 ? 0.944 -7.995 -26.287 1.00 77.94 166 ASN A N 1
ATOM 1348 C CA . ASN A 1 166 ? -0.285 -8.602 -26.833 1.00 77.94 166 ASN A CA 1
ATOM 1349 C C . ASN A 1 166 ? -1.324 -7.573 -27.333 1.00 77.94 166 ASN A C 1
ATOM 1351 O O . ASN A 1 166 ? -2.479 -7.600 -26.921 1.00 77.94 166 ASN A O 1
ATOM 1355 N N . GLU A 1 167 ? -0.883 -6.626 -28.169 1.00 75.75 167 GLU A N 1
ATOM 1356 C CA . GLU A 1 167 ? -1.731 -5.583 -28.783 1.00 75.75 167 GLU A CA 1
ATOM 1357 C C . GLU A 1 167 ? -2.365 -4.579 -27.797 1.00 75.75 167 GLU A C 1
ATOM 1359 O O . GLU A 1 167 ? -3.137 -3.711 -28.198 1.00 75.75 167 GLU A O 1
ATOM 1364 N N . SER A 1 168 ? -1.990 -4.635 -26.516 1.00 77.62 168 SER A N 1
ATOM 1365 C CA . SER A 1 168 ? -2.449 -3.731 -25.459 1.00 77.62 168 SER A CA 1
ATOM 1366 C C . SER A 1 168 ? -1.295 -2.902 -24.884 1.00 77.62 168 SER A C 1
ATOM 1368 O O . SER A 1 168 ? -0.127 -3.295 -24.949 1.00 77.62 168 SER A O 1
ATOM 1370 N N . VAL A 1 169 ? -1.621 -1.735 -24.317 1.00 77.69 169 VAL A N 1
ATOM 1371 C CA . VAL A 1 169 ? -0.659 -0.816 -23.683 1.00 77.69 169 VAL A CA 1
ATOM 1372 C C . VAL A 1 169 ? -0.819 -0.877 -22.169 1.00 77.69 169 VAL A C 1
ATOM 1374 O O . VAL A 1 169 ? -1.898 -0.607 -21.645 1.00 77.69 169 VAL A O 1
ATOM 1377 N N . TYR A 1 170 ? 0.266 -1.188 -21.467 1.00 78.25 170 TYR A N 1
ATOM 1378 C CA . TYR A 1 170 ? 0.287 -1.360 -20.017 1.00 78.25 170 TYR A CA 1
ATOM 1379 C C . TYR A 1 170 ? 1.123 -0.277 -19.336 1.00 78.25 170 TYR A C 1
ATOM 1381 O O . TYR A 1 170 ? 2.194 0.087 -19.817 1.00 78.25 170 TYR A O 1
ATOM 1389 N N . LYS A 1 171 ? 0.662 0.203 -18.175 1.00 79.69 171 LYS A N 1
ATOM 1390 C CA . LYS A 1 171 ? 1.446 1.095 -17.298 1.00 79.69 171 LYS A CA 1
ATOM 1391 C C . LYS A 1 171 ? 2.555 0.351 -16.556 1.00 79.69 171 LYS A C 1
ATOM 1393 O O . LYS A 1 171 ? 3.606 0.914 -16.284 1.00 79.69 171 LYS A O 1
ATOM 1398 N N . SER A 1 172 ? 2.298 -0.907 -16.213 1.00 83.31 172 SER A N 1
ATOM 1399 C CA . SER A 1 172 ? 3.205 -1.771 -15.466 1.00 83.31 172 SER A CA 1
ATOM 1400 C C . SER A 1 172 ? 2.983 -3.222 -15.882 1.00 83.31 172 SER A C 1
ATOM 1402 O O . SER A 1 172 ? 1.853 -3.612 -16.183 1.00 83.31 172 SER A O 1
ATOM 1404 N N . LEU A 1 173 ? 4.058 -4.008 -15.906 1.00 84.56 173 LEU A N 1
ATOM 1405 C CA . LEU A 1 173 ? 4.038 -5.444 -16.165 1.00 84.56 173 LEU A CA 1
ATOM 1406 C C . LEU A 1 173 ? 4.937 -6.152 -15.155 1.00 84.56 173 LEU A C 1
ATOM 1408 O O . LEU A 1 173 ? 6.049 -5.705 -14.883 1.00 84.56 173 LEU A O 1
ATOM 1412 N N . VAL A 1 174 ? 4.478 -7.303 -14.667 1.00 86.81 174 VAL A N 1
ATOM 1413 C CA . VAL A 1 174 ? 5.291 -8.213 -13.857 1.00 86.81 174 VAL A CA 1
ATOM 1414 C C . VAL A 1 174 ? 5.771 -9.353 -14.746 1.00 86.81 174 VAL A C 1
ATOM 1416 O O . VAL A 1 174 ? 4.971 -10.117 -15.283 1.00 86.81 174 VAL A O 1
ATOM 1419 N N . VAL A 1 175 ? 7.088 -9.480 -14.900 1.00 88.38 175 VAL A N 1
ATOM 1420 C CA . VAL A 1 175 ? 7.710 -10.542 -15.699 1.00 88.38 175 VAL A CA 1
ATOM 1421 C C . VAL A 1 175 ? 8.293 -11.585 -14.752 1.00 88.38 175 VAL A C 1
ATOM 1423 O O . VAL A 1 175 ? 9.339 -11.371 -14.142 1.00 88.38 175 VAL A O 1
ATOM 1426 N N . LYS A 1 176 ? 7.624 -12.735 -14.633 1.00 88.81 176 LYS A N 1
ATOM 1427 C CA . LYS A 1 176 ? 8.057 -13.857 -13.787 1.00 88.81 176 LYS A CA 1
ATOM 1428 C C . LYS A 1 176 ? 8.487 -15.063 -14.620 1.00 88.81 176 LYS A C 1
ATOM 1430 O O . LYS A 1 176 ? 8.046 -15.250 -15.749 1.00 88.81 176 LYS A O 1
ATOM 1435 N N . SER A 1 177 ? 9.355 -15.899 -14.058 1.00 88.81 177 SER A N 1
ATOM 1436 C CA . SER A 1 177 ? 9.786 -17.153 -14.682 1.00 88.81 177 SER A CA 1
ATOM 1437 C C . SER A 1 177 ? 10.056 -18.213 -13.624 1.00 88.81 177 SER A C 1
ATOM 1439 O O . SER A 1 177 ? 10.589 -17.892 -12.567 1.00 88.81 177 SER A O 1
ATOM 1441 N N . ILE A 1 178 ? 9.788 -19.479 -13.946 1.00 87.81 178 ILE A N 1
ATOM 1442 C CA . ILE A 1 178 ? 9.982 -20.607 -13.018 1.00 87.81 178 ILE A CA 1
ATOM 1443 C C . ILE A 1 178 ? 11.469 -20.820 -12.684 1.00 87.81 178 ILE A C 1
ATOM 1445 O O . ILE A 1 178 ? 11.813 -21.181 -11.565 1.00 87.81 178 ILE A O 1
ATOM 1449 N N . LYS A 1 179 ? 12.367 -20.597 -13.653 1.00 87.81 179 LYS A N 1
ATOM 1450 C CA . LYS A 1 179 ? 13.819 -20.769 -13.490 1.00 87.81 179 LYS A CA 1
ATOM 1451 C C . LYS A 1 179 ? 14.581 -19.532 -13.953 1.00 87.81 179 LYS A C 1
ATOM 1453 O O . LYS A 1 179 ? 14.092 -18.758 -14.779 1.00 87.81 179 LYS A O 1
ATOM 1458 N N . SER A 1 180 ? 15.794 -19.362 -13.441 1.00 86.88 180 SER A N 1
ATOM 1459 C CA . SER A 1 180 ? 16.751 -18.375 -13.947 1.00 86.88 180 SER A CA 1
ATOM 1460 C C . SER A 1 180 ? 17.133 -18.671 -15.403 1.00 86.88 180 SER A C 1
ATOM 1462 O O . SER A 1 180 ? 17.044 -19.810 -15.853 1.00 86.88 180 SER A O 1
ATOM 1464 N N . GLY A 1 181 ? 17.534 -17.641 -16.152 1.00 86.88 181 GLY A N 1
ATOM 1465 C CA . GLY A 1 181 ? 17.967 -17.792 -17.550 1.00 86.88 181 GLY A CA 1
ATOM 1466 C C . GLY A 1 181 ? 16.844 -17.932 -18.587 1.00 86.88 181 GLY A C 1
ATOM 1467 O O . GLY A 1 181 ? 17.129 -18.033 -19.770 1.00 86.88 181 GLY A O 1
ATOM 1468 N N . MET A 1 182 ? 15.570 -17.861 -18.189 1.00 92.31 182 MET A N 1
ATOM 1469 C CA . MET A 1 182 ? 14.411 -17.984 -19.095 1.00 92.31 182 MET A CA 1
ATOM 1470 C C . MET A 1 182 ? 14.107 -16.711 -19.919 1.00 92.31 182 MET A C 1
ATOM 1472 O O . MET A 1 182 ? 12.993 -16.533 -20.397 1.00 92.31 182 MET A O 1
ATOM 1476 N N . GLY A 1 183 ? 15.068 -15.790 -20.054 1.00 89.31 183 GLY A N 1
ATOM 1477 C CA . GLY A 1 183 ? 14.935 -14.619 -20.931 1.00 89.31 183 GLY A CA 1
ATOM 1478 C C . GLY A 1 183 ? 14.124 -13.432 -20.392 1.00 89.31 183 GLY A C 1
ATOM 1479 O O . GLY A 1 183 ? 13.710 -12.597 -21.188 1.00 89.31 183 GLY A O 1
ATOM 1480 N N . LYS A 1 184 ? 13.914 -13.301 -19.070 1.00 91.31 184 LYS A N 1
ATOM 1481 C CA . LYS A 1 184 ? 13.204 -12.138 -18.482 1.00 91.31 184 LYS A CA 1
ATOM 1482 C C . LYS A 1 184 ? 13.828 -10.797 -18.894 1.00 91.31 184 LYS A C 1
ATOM 1484 O O . LYS A 1 184 ? 13.129 -9.923 -19.393 1.00 91.31 184 LYS A O 1
ATOM 1489 N N . SER A 1 185 ? 15.147 -10.662 -18.751 1.00 87.44 185 SER A N 1
ATOM 1490 C CA . SER A 1 185 ? 15.868 -9.435 -19.117 1.00 87.44 185 SER A CA 1
ATOM 1491 C C . SER A 1 185 ? 15.829 -9.181 -20.627 1.00 87.44 185 SER A C 1
ATOM 1493 O O . SER A 1 185 ? 15.618 -8.050 -21.046 1.00 87.44 185 SER A O 1
ATOM 1495 N N . PHE A 1 186 ? 15.924 -10.237 -21.442 1.00 88.00 186 PHE A N 1
ATOM 1496 C CA . PHE A 1 186 ? 15.799 -10.141 -22.902 1.00 88.00 186 PHE A CA 1
ATOM 1497 C C . PHE A 1 186 ? 14.396 -9.686 -23.341 1.00 88.00 186 PHE A C 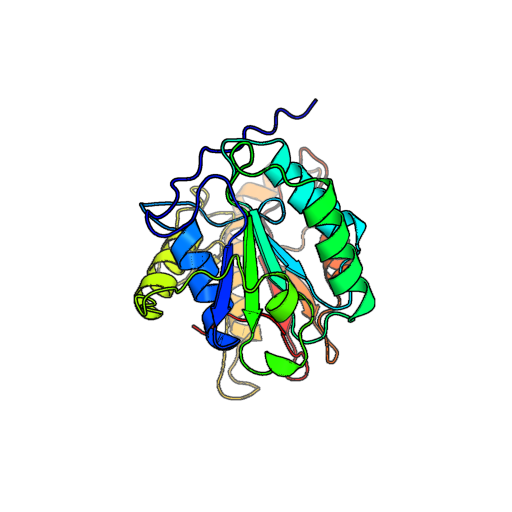1
ATOM 1499 O O . PHE A 1 186 ? 14.246 -8.914 -24.286 1.00 88.00 186 PHE A O 1
ATOM 1506 N N . PHE A 1 187 ? 13.346 -10.123 -22.638 1.00 89.44 187 PHE A N 1
ATOM 1507 C CA . PHE A 1 187 ? 11.989 -9.632 -22.871 1.00 89.44 187 PHE A CA 1
ATOM 1508 C C . PHE A 1 187 ? 11.888 -8.120 -22.619 1.00 89.44 187 PHE A C 1
ATOM 1510 O O . PHE A 1 187 ? 11.351 -7.395 -23.457 1.00 89.44 187 PHE A O 1
ATOM 1517 N N . VAL A 1 188 ? 12.442 -7.638 -21.502 1.00 87.69 188 VAL A N 1
ATOM 1518 C CA . VAL A 1 188 ? 12.461 -6.206 -21.166 1.00 87.69 188 VAL A CA 1
ATOM 1519 C C . VAL A 1 188 ? 13.272 -5.408 -22.184 1.00 87.69 188 VAL A C 1
ATOM 1521 O O . VAL A 1 188 ? 12.808 -4.366 -22.642 1.00 87.69 188 VAL A O 1
ATOM 1524 N N . GLU A 1 189 ? 14.432 -5.918 -22.598 1.00 85.88 189 GLU A N 1
ATOM 1525 C CA . GLU A 1 189 ? 15.258 -5.320 -23.649 1.00 85.88 189 GLU A CA 1
ATOM 1526 C C . GLU A 1 189 ? 14.460 -5.148 -24.948 1.00 85.88 189 GLU A C 1
ATOM 1528 O O . GLU A 1 189 ? 14.407 -4.052 -25.500 1.00 85.88 189 GLU A O 1
ATOM 1533 N N . LYS A 1 190 ? 13.727 -6.183 -25.380 1.00 86.44 190 LYS A N 1
ATOM 1534 C CA . LYS A 1 190 ? 12.873 -6.125 -26.575 1.00 86.44 190 LYS A CA 1
ATOM 1535 C C . LYS A 1 190 ? 11.755 -5.084 -26.456 1.00 86.44 190 LYS A C 1
ATOM 1537 O O . LYS A 1 190 ? 11.446 -4.407 -27.440 1.00 86.44 190 LYS A O 1
ATOM 1542 N N . CYS A 1 191 ? 11.144 -4.944 -25.279 1.00 83.88 191 CYS A N 1
ATOM 1543 C CA . CYS A 1 191 ? 10.181 -3.873 -25.005 1.00 83.88 191 CYS A CA 1
ATOM 1544 C C . CYS A 1 191 ? 10.848 -2.494 -25.096 1.00 83.88 191 CYS A C 1
ATOM 1546 O O . CYS A 1 191 ? 10.312 -1.594 -25.741 1.00 83.88 191 CYS A O 1
ATOM 1548 N N . GLY A 1 192 ? 12.051 -2.361 -24.540 1.00 81.69 192 GLY A N 1
ATOM 1549 C CA . GLY A 1 192 ? 12.878 -1.163 -24.610 1.00 81.69 192 GLY A CA 1
ATOM 1550 C C . GLY A 1 192 ? 13.245 -0.738 -26.025 1.00 81.69 192 GLY A C 1
ATOM 1551 O O . GLY A 1 192 ? 13.070 0.424 -26.391 1.00 81.69 192 GLY A O 1
ATOM 1552 N N . SER A 1 193 ? 13.715 -1.670 -26.855 1.00 81.06 193 SER A N 1
ATOM 1553 C CA . SER A 1 193 ? 14.088 -1.388 -28.246 1.00 81.06 193 SER A CA 1
ATOM 1554 C C . SER A 1 193 ? 12.885 -0.933 -29.071 1.00 81.06 193 SER A C 1
ATOM 1556 O O . SER A 1 193 ? 12.997 0.008 -29.858 1.00 81.06 193 SER A O 1
ATOM 1558 N N . ARG A 1 194 ? 11.717 -1.561 -28.866 1.00 79.06 194 ARG A N 1
ATOM 1559 C CA . ARG A 1 194 ? 10.456 -1.139 -29.499 1.00 79.06 194 ARG A CA 1
ATOM 1560 C C . ARG A 1 194 ? 10.078 0.273 -29.074 1.00 79.06 194 ARG A C 1
ATOM 1562 O O . ARG A 1 194 ? 9.849 1.110 -29.940 1.00 79.06 194 ARG A O 1
ATOM 1569 N N . HIS A 1 195 ? 10.082 0.538 -27.767 1.00 76.94 195 HIS A N 1
ATOM 1570 C CA . HIS A 1 195 ? 9.806 1.862 -27.207 1.00 76.94 195 HIS A CA 1
ATOM 1571 C C . HIS A 1 195 ? 10.728 2.917 -27.824 1.00 76.94 195 HIS A C 1
ATOM 1573 O O . HIS A 1 195 ? 10.262 3.874 -28.428 1.00 76.94 195 HIS A O 1
ATOM 1579 N N . SER A 1 196 ? 12.037 2.667 -27.813 1.00 75.06 196 SER A N 1
ATOM 1580 C CA . SER A 1 196 ? 13.062 3.561 -28.373 1.00 75.06 196 SER A CA 1
ATOM 1581 C C . SER A 1 196 ? 12.874 3.838 -29.868 1.00 75.06 196 SER A C 1
ATOM 1583 O O . SER A 1 196 ? 13.073 4.963 -30.321 1.00 75.06 196 SER A O 1
ATOM 1585 N N . SER A 1 197 ? 12.458 2.828 -30.637 1.00 73.19 197 SER A N 1
ATOM 1586 C CA . SER A 1 197 ? 12.195 2.967 -32.075 1.00 73.19 197 SER A CA 1
ATOM 1587 C C . SER A 1 197 ? 11.024 3.914 -32.353 1.00 73.19 197 SER A C 1
ATOM 1589 O O . SER A 1 197 ? 11.133 4.753 -33.241 1.00 73.19 197 SER A O 1
ATOM 1591 N N . TYR A 1 198 ? 9.950 3.845 -31.557 1.00 68.69 198 TYR A N 1
ATOM 1592 C CA . TYR A 1 198 ? 8.829 4.790 -31.650 1.00 68.69 198 TYR A CA 1
ATOM 1593 C C . TYR A 1 198 ? 9.210 6.212 -31.224 1.00 68.69 198 TYR A C 1
ATOM 1595 O O . TYR A 1 198 ? 8.663 7.181 -31.750 1.00 68.69 198 TYR A O 1
ATOM 1603 N N . LEU A 1 199 ? 10.154 6.359 -30.288 1.00 67.56 199 LEU A N 1
ATOM 1604 C CA . LEU A 1 199 ? 10.619 7.677 -29.859 1.00 67.56 199 LEU A CA 1
ATOM 1605 C C . LEU A 1 199 ? 11.492 8.353 -30.927 1.00 67.56 199 LEU A C 1
ATOM 1607 O O . LEU A 1 199 ? 11.344 9.549 -31.157 1.00 67.56 199 LEU A O 1
ATOM 1611 N N . ASN A 1 200 ? 12.354 7.615 -31.629 1.00 62.56 200 ASN A N 1
ATOM 1612 C CA . ASN A 1 200 ? 13.365 8.189 -32.527 1.00 62.56 200 ASN A CA 1
ATOM 1613 C C . ASN A 1 200 ? 12.826 9.126 -33.630 1.00 62.56 200 ASN A C 1
ATOM 1615 O O . ASN A 1 200 ? 13.475 10.127 -33.926 1.00 62.56 200 ASN A O 1
ATOM 1619 N N . GLU A 1 201 ? 11.655 8.865 -34.213 1.00 57.09 201 GLU A N 1
ATOM 1620 C CA . GLU A 1 201 ? 11.166 9.622 -35.381 1.00 57.09 201 GLU A CA 1
ATOM 1621 C C . GLU A 1 201 ? 10.507 10.973 -35.014 1.00 57.09 201 GLU A C 1
ATOM 1623 O O . GLU A 1 201 ? 10.620 11.954 -35.750 1.00 57.09 201 GLU A O 1
ATOM 1628 N N . TYR A 1 202 ? 9.874 11.063 -33.838 1.00 54.56 202 TYR A N 1
ATOM 1629 C CA . TYR A 1 202 ? 9.186 12.269 -33.346 1.00 54.56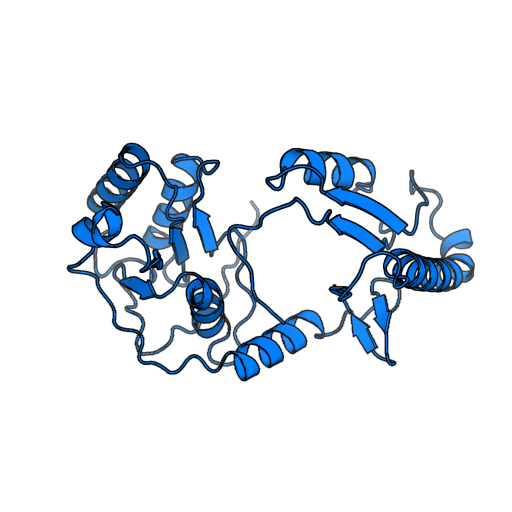 202 TYR A CA 1
ATOM 1630 C C . TYR A 1 202 ? 10.001 13.041 -32.286 1.00 54.56 202 TYR A C 1
ATOM 1632 O O . TYR A 1 202 ? 9.907 14.268 -32.205 1.00 54.56 202 TYR A O 1
ATOM 1640 N N . TYR A 1 203 ? 10.839 12.359 -31.490 1.00 59.03 203 TYR A N 1
ATOM 1641 C CA . TYR A 1 203 ? 11.594 12.976 -30.387 1.00 59.03 203 TYR A CA 1
ATOM 1642 C C . TYR A 1 203 ? 12.863 13.705 -30.833 1.00 59.03 203 TYR A C 1
ATOM 1644 O O . TYR A 1 203 ? 13.217 14.708 -30.215 1.00 59.03 203 TYR A O 1
ATOM 1652 N N . GLN A 1 204 ? 13.522 13.273 -31.917 1.00 53.53 204 GLN A N 1
ATOM 1653 C CA . GLN A 1 204 ? 14.733 13.945 -32.417 1.00 53.53 204 GLN A CA 1
ATOM 1654 C C . GLN A 1 204 ? 14.473 15.388 -32.895 1.00 53.53 204 GLN A C 1
ATOM 1656 O O . GLN A 1 204 ? 15.406 16.185 -32.936 1.00 53.53 204 GLN A O 1
ATOM 1661 N N . LYS A 1 205 ? 13.218 15.756 -33.204 1.00 54.12 205 LYS A N 1
ATOM 1662 C CA . LYS A 1 205 ? 12.837 17.110 -33.649 1.00 54.12 205 LYS A CA 1
ATOM 1663 C C . LYS A 1 205 ? 12.380 18.066 -32.537 1.00 54.12 205 LYS A C 1
ATOM 1665 O O . LYS A 1 205 ? 12.501 19.269 -32.730 1.00 54.12 205 LYS A O 1
ATOM 1670 N N . ASN A 1 206 ? 11.857 17.569 -31.409 1.00 52.16 206 ASN A N 1
ATOM 1671 C CA . ASN A 1 206 ? 11.007 18.380 -30.514 1.00 52.16 206 ASN A CA 1
ATOM 1672 C C . ASN A 1 206 ? 11.501 18.540 -29.060 1.00 52.16 206 ASN A C 1
ATOM 1674 O O . ASN A 1 206 ? 10.877 19.280 -28.306 1.00 52.16 206 ASN A O 1
ATOM 1678 N N . MET A 1 207 ? 12.585 17.879 -28.635 1.00 57.12 207 MET A N 1
ATOM 1679 C CA . MET A 1 207 ? 13.067 17.953 -27.242 1.00 57.12 207 MET A CA 1
ATOM 1680 C C . MET A 1 207 ? 14.591 18.115 -27.164 1.00 57.12 207 MET A C 1
ATOM 1682 O O . MET A 1 207 ? 15.343 17.151 -27.026 1.00 57.12 207 MET A O 1
ATOM 1686 N N . SER A 1 208 ? 15.048 19.365 -27.221 1.00 53.12 208 SER A N 1
ATOM 1687 C CA . SER A 1 208 ? 16.439 19.785 -26.989 1.00 53.12 208 SER A CA 1
ATOM 1688 C C . SER A 1 208 ? 16.816 19.892 -25.501 1.00 53.12 208 SER A C 1
ATOM 1690 O O . SER A 1 208 ? 17.994 20.057 -25.199 1.00 53.12 208 SER A O 1
ATOM 1692 N N . ASN A 1 209 ? 15.850 19.770 -24.578 1.00 55.97 209 ASN A N 1
ATOM 1693 C CA . ASN A 1 209 ? 16.017 20.145 -23.164 1.00 55.97 209 ASN A CA 1
ATOM 1694 C C . ASN A 1 209 ? 16.091 18.972 -22.162 1.00 55.97 209 ASN A C 1
ATOM 1696 O O . ASN A 1 209 ? 16.266 19.223 -20.973 1.00 55.97 209 ASN A O 1
ATOM 1700 N N . SER A 1 210 ? 15.956 17.713 -22.599 1.00 60.53 210 SER A N 1
ATOM 1701 C CA . SER A 1 210 ? 16.132 16.546 -21.711 1.00 60.53 210 SER A CA 1
ATOM 1702 C C . SER A 1 210 ? 17.619 16.253 -21.497 1.00 60.53 210 SER A C 1
ATOM 1704 O O . SER A 1 210 ? 18.398 16.227 -22.455 1.00 60.53 210 SER A O 1
ATOM 1706 N N . GLN A 1 211 ? 18.008 16.028 -20.240 1.00 60.41 211 GLN A N 1
ATOM 1707 C CA . GLN A 1 211 ? 19.406 15.799 -19.856 1.00 60.41 211 GLN A CA 1
ATOM 1708 C C . GLN A 1 211 ? 19.847 14.339 -20.044 1.00 60.41 211 GLN A C 1
ATOM 1710 O O . GLN A 1 211 ? 21.020 14.089 -20.311 1.00 60.41 211 GLN A O 1
ATOM 1715 N N . ASN A 1 212 ? 18.920 13.378 -19.943 1.00 66.62 212 ASN A N 1
ATOM 1716 C CA . ASN A 1 212 ? 19.212 11.947 -20.014 1.00 66.62 212 ASN A CA 1
ATOM 1717 C C . ASN A 1 212 ? 18.268 11.242 -21.002 1.00 66.62 212 ASN A C 1
ATOM 1719 O O . ASN A 1 212 ? 17.059 11.217 -20.802 1.00 66.62 212 ASN A O 1
ATOM 1723 N N . LYS A 1 213 ? 18.811 10.640 -22.065 1.00 68.88 213 LYS A N 1
ATOM 1724 C CA . LYS A 1 213 ? 18.022 10.037 -23.157 1.00 68.88 213 LYS A CA 1
ATOM 1725 C C . LYS A 1 213 ? 17.828 8.523 -23.031 1.00 68.88 213 LYS A C 1
ATOM 1727 O O . LYS A 1 213 ? 17.377 7.894 -23.989 1.00 68.88 213 LYS A O 1
ATOM 1732 N N . ASP A 1 214 ? 18.135 7.939 -21.875 1.00 76.38 214 ASP A N 1
ATOM 1733 C CA . ASP A 1 214 ? 17.921 6.514 -21.634 1.00 76.38 214 ASP A CA 1
ATOM 1734 C C . ASP A 1 214 ? 16.420 6.205 -21.572 1.00 76.38 214 ASP A C 1
ATOM 1736 O O . ASP A 1 214 ? 15.704 6.600 -20.648 1.00 76.38 214 ASP A O 1
ATOM 1740 N N . SER A 1 215 ? 15.936 5.490 -22.587 1.00 77.00 215 SER A N 1
ATOM 1741 C CA . SER A 1 215 ? 14.545 5.045 -22.733 1.00 77.00 215 SER A CA 1
ATOM 1742 C C . SER A 1 215 ? 14.187 3.887 -21.801 1.00 77.00 215 SER A C 1
ATOM 1744 O O . SER A 1 215 ? 13.008 3.668 -21.514 1.00 77.00 215 SER A O 1
ATOM 1746 N N . VAL A 1 216 ? 15.196 3.160 -21.314 1.00 85.50 216 VAL A N 1
ATOM 1747 C CA . VAL A 1 216 ? 15.068 2.076 -20.342 1.00 85.50 216 VAL A CA 1
ATOM 1748 C C . VAL A 1 216 ? 16.026 2.326 -19.191 1.00 85.50 216 VAL A C 1
ATOM 1750 O O . VAL A 1 216 ? 17.232 2.442 -19.392 1.00 85.50 216 VAL A O 1
ATOM 1753 N N . VAL A 1 217 ? 15.495 2.347 -17.976 1.00 89.19 217 VAL A N 1
ATOM 1754 C CA . VAL A 1 217 ? 16.265 2.534 -16.749 1.00 89.19 217 VAL A CA 1
ATOM 1755 C C . VAL A 1 217 ? 16.170 1.272 -15.917 1.00 89.19 217 VAL A C 1
ATOM 1757 O O . VAL A 1 217 ? 15.089 0.897 -15.468 1.00 89.19 217 VAL A O 1
ATOM 1760 N N . ILE A 1 218 ? 17.307 0.623 -15.683 1.00 91.00 218 ILE A N 1
ATOM 1761 C CA . ILE A 1 218 ? 17.376 -0.516 -14.767 1.00 91.00 218 ILE A CA 1
ATOM 1762 C C . ILE A 1 218 ? 17.530 0.008 -13.337 1.00 91.00 218 ILE A C 1
ATOM 1764 O O . ILE A 1 218 ? 18.440 0.791 -13.031 1.00 91.00 218 ILE A O 1
ATOM 1768 N N . VAL A 1 219 ? 16.623 -0.446 -12.477 1.00 93.38 219 VAL A N 1
ATOM 1769 C CA . VAL A 1 219 ? 16.583 -0.202 -11.038 1.00 93.38 219 VAL A CA 1
ATOM 1770 C C . VAL A 1 219 ? 16.757 -1.548 -10.350 1.00 93.38 219 VAL A C 1
ATOM 1772 O O . VAL A 1 219 ? 15.805 -2.309 -10.187 1.00 93.38 219 VAL A O 1
ATOM 1775 N N . SER A 1 220 ? 17.991 -1.879 -9.991 1.00 90.69 220 SER A N 1
ATOM 1776 C CA . SER A 1 220 ? 18.276 -3.167 -9.369 1.00 90.69 220 SER A CA 1
ATOM 1777 C C . SER A 1 220 ? 17.842 -3.177 -7.907 1.00 90.69 220 SER A C 1
ATOM 1779 O O . SER A 1 220 ? 18.249 -2.323 -7.119 1.00 90.69 220 SER A O 1
ATOM 1781 N N . VAL A 1 221 ? 17.044 -4.173 -7.531 1.00 91.44 221 VAL A N 1
ATOM 1782 C CA . VAL A 1 221 ? 16.601 -4.404 -6.157 1.00 91.44 221 VAL A CA 1
ATOM 1783 C C . VAL A 1 221 ? 17.345 -5.626 -5.630 1.00 91.44 221 VAL A C 1
ATOM 1785 O O . VAL A 1 221 ? 17.073 -6.768 -6.004 1.00 91.44 221 VAL A O 1
ATOM 1788 N N . HIS A 1 222 ? 18.339 -5.365 -4.786 1.00 86.75 222 HIS A N 1
ATOM 1789 C CA . HIS A 1 222 ? 19.228 -6.368 -4.205 1.00 86.75 222 HIS A CA 1
ATOM 1790 C C . HIS A 1 222 ? 19.055 -6.464 -2.684 1.00 86.75 222 HIS A C 1
ATOM 1792 O O . HIS A 1 222 ? 18.459 -5.594 -2.055 1.00 86.75 222 HIS A O 1
ATOM 1798 N N . GLY A 1 223 ? 19.641 -7.506 -2.090 1.00 86.62 223 GLY A N 1
ATOM 1799 C CA . GLY A 1 223 ? 19.600 -7.752 -0.649 1.00 86.62 223 GLY A CA 1
ATOM 1800 C C . GLY A 1 223 ? 18.472 -8.694 -0.235 1.00 86.62 223 GLY A C 1
ATOM 1801 O O . GLY A 1 223 ? 17.901 -9.402 -1.061 1.00 86.62 223 GLY A O 1
ATOM 1802 N N . THR A 1 224 ? 18.195 -8.735 1.068 1.00 84.25 224 THR A N 1
ATOM 1803 C CA . THR A 1 224 ? 17.138 -9.571 1.664 1.00 84.25 224 THR A CA 1
ATOM 1804 C C . THR A 1 224 ? 15.841 -8.808 1.914 1.00 84.25 224 THR A C 1
ATOM 1806 O O . THR A 1 224 ? 14.787 -9.425 2.049 1.00 84.25 224 THR A O 1
ATOM 1809 N N . VAL A 1 225 ? 15.912 -7.477 1.958 1.00 82.69 225 VAL A N 1
ATOM 1810 C CA . VAL A 1 225 ? 14.793 -6.554 2.170 1.00 82.69 225 VAL A CA 1
ATOM 1811 C C . VAL A 1 225 ? 14.903 -5.437 1.138 1.00 82.69 225 VAL A C 1
ATOM 1813 O O . VAL A 1 225 ? 16.008 -5.019 0.790 1.00 82.69 225 VAL A O 1
ATOM 1816 N N . VAL A 1 226 ? 13.762 -4.958 0.647 1.00 86.19 226 VAL A N 1
ATOM 1817 C CA . VAL A 1 226 ? 13.699 -3.846 -0.305 1.00 86.19 226 VAL A CA 1
ATOM 1818 C C . VAL A 1 226 ? 14.214 -2.564 0.352 1.00 86.19 226 VAL A C 1
ATOM 1820 O O . VAL A 1 226 ? 13.665 -2.112 1.353 1.00 86.19 226 VAL A O 1
ATOM 1823 N N . ASN A 1 227 ? 15.244 -1.949 -0.232 1.00 87.94 227 ASN A N 1
ATOM 1824 C CA . ASN A 1 227 ? 15.698 -0.618 0.163 1.00 87.94 227 ASN A CA 1
ATOM 1825 C C . ASN A 1 227 ? 14.995 0.442 -0.698 1.00 87.94 227 ASN A C 1
ATOM 1827 O O . ASN A 1 227 ? 15.415 0.719 -1.823 1.00 87.94 227 ASN A O 1
ATOM 1831 N N . VAL A 1 228 ? 13.920 1.025 -0.160 1.00 87.62 228 VAL A N 1
ATOM 1832 C CA . VAL A 1 228 ? 13.120 2.047 -0.854 1.00 87.62 228 VAL A CA 1
ATOM 1833 C C . VAL A 1 228 ? 13.951 3.295 -1.161 1.00 87.62 228 VAL A C 1
ATOM 1835 O O . VAL A 1 228 ? 13.840 3.829 -2.259 1.00 87.62 228 VAL A O 1
ATOM 1838 N N . ASN A 1 229 ? 14.845 3.714 -0.260 1.00 89.38 229 ASN A N 1
ATOM 1839 C CA . ASN A 1 229 ? 15.686 4.897 -0.473 1.00 89.38 229 ASN A CA 1
ATOM 1840 C C . ASN A 1 229 ? 16.618 4.714 -1.674 1.00 89.38 229 ASN A C 1
ATOM 1842 O O . ASN A 1 229 ? 16.673 5.584 -2.532 1.00 89.38 229 ASN A O 1
ATOM 1846 N N . ALA A 1 230 ? 17.265 3.551 -1.798 1.00 90.94 230 ALA A N 1
ATOM 1847 C CA . ALA A 1 230 ? 18.120 3.252 -2.948 1.00 90.94 230 ALA A CA 1
ATOM 1848 C C . ALA A 1 230 ? 17.332 3.235 -4.273 1.00 90.94 230 ALA A C 1
ATOM 1850 O O . ALA A 1 230 ? 17.832 3.681 -5.306 1.00 90.94 230 ALA A O 1
ATOM 1851 N N . ILE A 1 231 ? 16.086 2.744 -4.245 1.00 92.94 231 ILE A N 1
ATOM 1852 C CA . ILE A 1 231 ? 15.182 2.800 -5.399 1.00 92.94 231 ILE A CA 1
ATOM 1853 C C . ILE A 1 231 ? 14.869 4.256 -5.757 1.00 92.94 231 ILE A C 1
ATOM 1855 O O . ILE A 1 231 ? 15.018 4.639 -6.915 1.00 92.94 231 ILE A O 1
ATOM 1859 N N . VAL A 1 232 ? 14.466 5.070 -4.781 1.00 92.38 232 VAL A N 1
ATOM 1860 C CA . VAL A 1 232 ? 14.113 6.480 -4.991 1.00 92.38 232 VAL A CA 1
ATOM 1861 C C . VAL A 1 232 ? 15.315 7.275 -5.497 1.00 92.38 232 VAL A C 1
ATOM 1863 O O . VAL A 1 232 ? 15.196 7.952 -6.511 1.00 92.38 232 VAL A O 1
ATOM 1866 N N . GLU A 1 233 ? 16.487 7.138 -4.876 1.00 93.00 233 GLU A N 1
ATOM 1867 C CA . GLU A 1 233 ? 17.735 7.767 -5.328 1.00 93.00 233 GLU A CA 1
ATOM 1868 C C . GLU A 1 233 ? 18.046 7.414 -6.785 1.00 93.00 233 GLU A C 1
ATOM 1870 O O . GLU A 1 233 ? 18.408 8.283 -7.580 1.00 93.00 233 GLU A O 1
ATOM 1875 N N . ARG A 1 234 ? 17.852 6.145 -7.168 1.00 92.81 234 ARG A N 1
ATOM 1876 C CA . ARG A 1 234 ? 18.045 5.702 -8.548 1.00 92.81 234 ARG A CA 1
ATOM 1877 C C . ARG A 1 234 ? 17.018 6.306 -9.506 1.00 92.81 234 ARG A C 1
ATOM 1879 O O . ARG A 1 234 ? 17.389 6.633 -10.629 1.00 92.81 234 ARG A O 1
ATOM 1886 N N . LEU A 1 235 ? 15.758 6.455 -9.097 1.00 91.88 235 LEU A N 1
ATOM 1887 C CA . LEU A 1 235 ? 14.717 7.093 -9.911 1.00 91.88 235 LEU A CA 1
ATOM 1888 C C . LEU A 1 235 ? 14.980 8.596 -10.096 1.00 91.88 235 LEU A C 1
ATOM 1890 O O . LEU A 1 235 ? 14.850 9.093 -11.214 1.00 91.88 235 LEU A O 1
ATOM 1894 N N . LEU A 1 236 ? 15.416 9.291 -9.039 1.00 90.75 236 LEU A N 1
ATOM 1895 C CA . LEU A 1 236 ? 15.712 10.730 -9.048 1.00 90.75 236 LEU A CA 1
ATOM 1896 C C . LEU A 1 236 ? 16.861 11.101 -9.999 1.00 90.75 236 LEU A C 1
ATOM 1898 O O . LEU A 1 236 ? 16.861 12.184 -10.572 1.00 90.75 236 LEU A O 1
ATOM 1902 N N . GLN A 1 237 ? 17.800 10.187 -10.262 1.00 90.06 237 GLN A N 1
ATOM 1903 C CA . GLN A 1 237 ? 18.849 10.386 -11.279 1.00 90.06 237 GLN A CA 1
ATOM 1904 C C . GLN A 1 237 ? 18.303 10.574 -12.708 1.00 90.06 237 GLN A C 1
ATOM 1906 O O . GLN A 1 237 ? 19.036 11.029 -13.587 1.00 90.06 237 GLN A O 1
ATOM 1911 N N . PHE A 1 238 ? 17.044 10.203 -12.954 1.00 86.88 238 PHE A N 1
ATOM 1912 C CA . PHE A 1 238 ? 16.353 10.357 -14.238 1.00 86.88 238 PHE A CA 1
ATOM 1913 C C . PHE A 1 238 ? 15.135 11.276 -14.125 1.00 86.88 238 PHE A C 1
ATOM 1915 O O . PHE A 1 238 ? 14.276 11.262 -15.012 1.00 86.88 238 PHE A O 1
ATOM 1922 N N . GLU A 1 239 ? 15.034 12.041 -13.036 1.00 83.81 239 GLU A N 1
ATOM 1923 C CA . GLU A 1 239 ? 14.024 13.079 -12.906 1.00 83.81 239 GLU A CA 1
ATOM 1924 C C . GLU A 1 239 ? 14.241 14.129 -14.001 1.00 83.81 239 GLU A C 1
ATOM 1926 O O . GLU A 1 239 ? 15.360 14.558 -14.286 1.00 83.81 239 GLU A O 1
ATOM 1931 N N . GLU A 1 240 ? 13.156 14.500 -14.669 1.00 79.31 240 GLU A N 1
ATOM 1932 C CA . GLU A 1 240 ? 13.176 15.529 -15.699 1.00 79.31 240 GLU A CA 1
ATOM 1933 C C . GLU A 1 240 ? 12.836 16.887 -15.104 1.00 79.31 240 GLU A C 1
ATOM 1935 O O . GLU A 1 240 ? 12.166 16.999 -14.078 1.00 79.31 240 GLU A O 1
ATOM 1940 N N . THR A 1 241 ? 13.254 17.951 -15.789 1.00 78.62 241 THR A N 1
ATOM 1941 C CA . THR A 1 241 ? 12.794 19.293 -15.416 1.00 78.62 241 THR A CA 1
ATOM 1942 C C . THR A 1 241 ? 11.260 19.370 -15.514 1.00 78.62 241 THR A C 1
ATOM 1944 O O . THR A 1 241 ? 10.691 18.715 -16.385 1.00 78.62 241 THR A O 1
ATOM 1947 N N . PRO A 1 242 ? 10.564 20.192 -14.702 1.00 71.19 242 PRO A N 1
ATOM 1948 C CA . PRO A 1 242 ? 9.094 20.189 -14.596 1.00 71.19 242 PRO A CA 1
ATOM 1949 C C . PRO A 1 242 ? 8.294 20.360 -15.904 1.00 71.19 242 PRO A C 1
ATOM 1951 O O . PRO A 1 242 ? 7.095 20.097 -15.925 1.00 71.19 242 PRO A O 1
ATOM 1954 N N . ASN A 1 243 ? 8.940 20.787 -16.993 1.00 70.06 243 ASN A N 1
ATOM 1955 C CA . ASN A 1 243 ? 8.331 20.987 -18.311 1.00 70.06 243 ASN A CA 1
ATOM 1956 C C . ASN A 1 243 ? 8.832 19.992 -19.375 1.00 70.06 243 ASN A C 1
ATOM 1958 O O . ASN A 1 243 ? 8.397 20.049 -20.527 1.00 70.06 243 ASN A O 1
ATOM 1962 N N . ALA A 1 244 ? 9.759 19.101 -19.018 1.00 70.19 244 ALA A N 1
ATOM 1963 C CA . ALA A 1 244 ? 10.269 18.052 -19.883 1.00 70.19 244 ALA A CA 1
ATOM 1964 C C . ALA A 1 244 ? 9.553 16.731 -19.577 1.00 70.19 244 ALA A C 1
ATOM 1966 O O . ALA A 1 244 ? 9.481 16.285 -18.437 1.00 70.19 244 ALA A O 1
ATOM 1967 N N . ILE A 1 245 ? 9.019 16.094 -20.619 1.00 69.62 245 ILE A N 1
ATOM 1968 C CA . ILE A 1 245 ? 8.408 14.767 -20.524 1.00 69.62 245 ILE A CA 1
ATOM 1969 C C . ILE A 1 245 ? 9.188 13.847 -21.452 1.00 69.62 245 ILE A C 1
ATOM 1971 O O . ILE A 1 245 ? 9.102 13.964 -22.678 1.00 69.62 245 ILE A O 1
ATOM 1975 N N . PHE A 1 246 ? 9.942 12.924 -20.861 1.00 76.00 246 PHE A N 1
ATOM 1976 C CA . PHE A 1 246 ? 10.620 11.861 -21.588 1.00 76.00 246 PHE A CA 1
ATOM 1977 C C . PHE A 1 246 ? 10.055 10.506 -21.140 1.00 76.00 246 PHE A C 1
ATOM 1979 O O . PHE A 1 246 ? 10.155 10.162 -19.961 1.00 76.00 246 PHE A O 1
ATOM 1986 N N . PRO A 1 247 ? 9.411 9.741 -22.036 1.00 78.31 247 PRO A N 1
ATOM 1987 C CA . PRO A 1 247 ? 8.795 8.479 -21.665 1.00 78.31 247 PRO A CA 1
ATOM 1988 C C . PRO A 1 247 ? 9.874 7.423 -21.433 1.00 78.31 247 PRO A C 1
ATOM 1990 O O . PRO A 1 247 ? 10.648 7.096 -22.334 1.00 78.31 247 PRO A O 1
ATOM 1993 N N . ARG A 1 248 ? 9.890 6.848 -20.230 1.00 82.81 248 ARG A N 1
ATOM 1994 C CA . ARG A 1 248 ? 10.865 5.834 -19.815 1.00 82.81 248 ARG A CA 1
ATOM 1995 C C . ARG A 1 248 ? 10.190 4.560 -19.360 1.00 82.81 248 ARG A C 1
ATOM 1997 O O . ARG A 1 248 ? 9.171 4.594 -18.676 1.00 82.81 248 ARG A O 1
ATOM 2004 N N . ILE A 1 249 ? 10.827 3.441 -19.676 1.00 86.44 249 ILE A N 1
ATOM 2005 C CA . ILE A 1 249 ? 10.533 2.151 -19.067 1.00 86.44 249 ILE A CA 1
ATOM 2006 C C . ILE A 1 249 ? 11.476 1.975 -17.879 1.00 86.44 249 ILE A C 1
ATOM 2008 O O . ILE A 1 249 ? 12.688 1.873 -18.054 1.00 86.44 249 ILE A O 1
ATOM 2012 N N . TYR A 1 250 ? 10.925 1.902 -16.672 1.00 90.81 250 TYR A N 1
ATOM 2013 C CA . TYR A 1 250 ? 11.688 1.533 -15.482 1.00 90.81 250 TYR A CA 1
ATOM 2014 C C . TYR A 1 250 ? 11.606 0.021 -15.274 1.00 90.81 250 TYR A C 1
ATOM 2016 O O . TYR A 1 250 ? 10.532 -0.540 -15.062 1.00 90.81 250 TYR A O 1
ATOM 2024 N N . HIS A 1 251 ? 12.754 -0.642 -15.354 1.00 92.31 251 HIS A N 1
ATOM 2025 C CA . HIS A 1 251 ? 12.899 -2.066 -15.102 1.00 92.31 251 HIS A CA 1
ATOM 2026 C C . HIS A 1 251 ? 13.392 -2.288 -13.675 1.00 92.31 251 HIS A C 1
ATOM 2028 O O . HIS A 1 251 ? 14.580 -2.137 -13.394 1.00 92.31 251 HIS A O 1
ATOM 2034 N N . PHE A 1 252 ? 12.477 -2.663 -12.785 1.00 93.44 252 PHE A N 1
ATOM 2035 C CA . PHE A 1 252 ? 12.812 -3.069 -11.424 1.00 93.44 252 PHE A CA 1
ATOM 2036 C C . PHE A 1 252 ? 13.306 -4.521 -11.428 1.00 93.44 252 PHE A C 1
ATOM 2038 O O . PHE A 1 252 ? 12.502 -5.453 -11.451 1.00 93.44 252 PHE A O 1
ATOM 2045 N N . ASP A 1 253 ? 14.626 -4.710 -11.444 1.00 92.06 253 ASP A N 1
ATOM 2046 C CA . ASP A 1 253 ? 15.248 -6.038 -11.470 1.00 92.06 253 ASP A CA 1
ATOM 2047 C C . ASP A 1 253 ? 15.379 -6.585 -10.046 1.00 92.06 253 ASP A C 1
ATOM 2049 O O . ASP A 1 253 ? 16.292 -6.222 -9.301 1.00 92.06 253 ASP A O 1
ATOM 2053 N N . ILE A 1 254 ? 14.421 -7.420 -9.648 1.00 91.50 254 ILE A N 1
ATOM 2054 C CA . ILE A 1 254 ? 14.319 -7.962 -8.292 1.00 91.50 254 ILE A CA 1
ATOM 2055 C C . ILE A 1 254 ? 15.066 -9.292 -8.203 1.00 91.50 254 ILE A C 1
ATOM 2057 O O . ILE A 1 254 ? 14.710 -10.269 -8.871 1.00 91.50 254 ILE A O 1
ATOM 2061 N N . THR A 1 255 ? 16.074 -9.368 -7.329 1.00 88.06 255 THR A N 1
ATOM 2062 C CA . THR A 1 255 ? 16.804 -10.625 -7.131 1.00 88.06 255 THR A CA 1
ATOM 2063 C C . THR A 1 255 ? 16.016 -11.634 -6.293 1.00 88.06 255 THR A C 1
ATOM 2065 O O . THR A 1 255 ? 15.236 -11.248 -5.424 1.00 88.06 255 THR A O 1
ATOM 2068 N N . PRO A 1 256 ? 16.261 -12.949 -6.469 1.00 84.88 256 PRO A N 1
ATOM 2069 C CA . PRO A 1 256 ? 15.532 -13.996 -5.743 1.00 84.88 256 PRO A CA 1
ATOM 2070 C C . PRO A 1 256 ? 15.677 -13.958 -4.215 1.00 84.88 256 PRO A C 1
ATOM 2072 O O . PRO A 1 256 ? 14.936 -14.641 -3.517 1.00 84.88 256 PRO A O 1
ATOM 2075 N N . MET A 1 257 ? 16.663 -13.221 -3.697 1.00 85.38 257 MET A N 1
ATOM 2076 C CA . MET A 1 257 ? 16.932 -13.125 -2.259 1.00 85.38 257 MET A CA 1
ATOM 2077 C C . MET A 1 257 ? 16.062 -12.075 -1.566 1.00 85.38 257 MET A C 1
ATOM 2079 O O . MET A 1 257 ? 15.945 -12.109 -0.340 1.00 85.38 257 MET A O 1
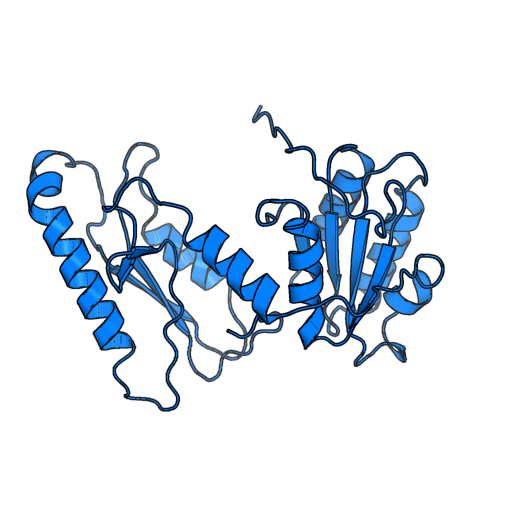ATOM 2083 N N . VAL A 1 258 ? 15.452 -11.166 -2.331 1.00 85.25 258 VAL A N 1
ATOM 2084 C CA . VAL A 1 258 ? 14.599 -10.105 -1.799 1.00 85.25 258 VAL A CA 1
ATOM 2085 C C . VAL A 1 258 ? 13.299 -10.721 -1.304 1.00 85.25 258 VAL A C 1
ATOM 2087 O O . VAL A 1 258 ? 12.560 -11.348 -2.063 1.00 85.25 258 VAL A O 1
ATOM 2090 N N . LYS A 1 259 ? 13.004 -10.522 -0.020 1.00 79.06 259 LYS A N 1
ATOM 2091 C CA . LYS A 1 259 ? 11.722 -10.886 0.572 1.00 79.06 259 LYS A CA 1
ATOM 2092 C C . LYS A 1 259 ? 10.830 -9.658 0.631 1.00 79.06 259 LYS A C 1
ATOM 2094 O O . LYS A 1 259 ? 11.255 -8.586 1.063 1.00 79.06 259 LYS A O 1
ATOM 2099 N N . PHE A 1 260 ? 9.583 -9.840 0.229 1.00 76.44 260 PHE A N 1
ATOM 2100 C CA . PHE A 1 260 ? 8.541 -8.837 0.366 1.00 76.44 260 PHE A CA 1
ATOM 2101 C C . PHE A 1 260 ? 7.639 -9.230 1.524 1.00 76.44 260 PHE A C 1
ATOM 2103 O O . PHE A 1 260 ? 7.204 -10.376 1.616 1.00 76.44 260 PHE A O 1
ATOM 2110 N N . TYR A 1 261 ? 7.351 -8.267 2.391 1.00 68.38 261 TYR A N 1
ATOM 2111 C CA . TYR A 1 261 ? 6.396 -8.465 3.473 1.00 68.38 261 TYR A CA 1
ATOM 2112 C C . TYR A 1 261 ? 4.954 -8.268 3.023 1.00 68.38 261 TYR A C 1
ATOM 2114 O O . TYR A 1 261 ? 4.056 -8.723 3.694 1.00 68.38 261 TYR A O 1
ATOM 2122 N N . PHE A 1 262 ? 4.704 -7.604 1.902 1.00 70.69 262 PHE A N 1
ATOM 2123 C CA . PHE A 1 262 ? 3.358 -7.342 1.408 1.00 70.69 262 PHE A CA 1
ATOM 2124 C C . PHE A 1 262 ? 3.343 -7.680 -0.081 1.00 70.69 262 PHE A C 1
ATOM 2126 O O . PHE A 1 262 ? 4.047 -7.042 -0.862 1.00 70.69 262 PHE A O 1
ATOM 2133 N N . VAL A 1 263 ? 2.604 -8.729 -0.461 1.00 71.94 263 VAL A N 1
ATOM 2134 C CA . VAL A 1 263 ? 2.573 -9.256 -1.835 1.00 71.94 263 VAL A CA 1
ATOM 2135 C C . VAL A 1 263 ? 1.156 -9.647 -2.224 1.00 71.94 263 VAL A C 1
ATOM 2137 O O . VAL A 1 263 ? 0.447 -10.288 -1.453 1.00 71.94 263 VAL A O 1
ATOM 2140 N N . ILE A 1 264 ? 0.777 -9.280 -3.446 1.00 69.69 264 ILE A N 1
ATOM 2141 C CA . ILE A 1 264 ? -0.360 -9.860 -4.159 1.00 69.69 264 ILE A CA 1
ATOM 2142 C C . ILE A 1 264 ? 0.215 -10.841 -5.177 1.00 69.69 264 ILE A C 1
ATOM 2144 O O . ILE A 1 264 ? 1.101 -10.488 -5.959 1.00 69.69 264 ILE A O 1
ATOM 2148 N N . GLU A 1 265 ? -0.268 -12.076 -5.140 1.00 67.44 265 GLU A N 1
ATOM 2149 C CA . GLU A 1 265 ? 0.161 -13.140 -6.042 1.00 67.44 265 GLU A CA 1
ATOM 2150 C C . GLU A 1 265 ? -0.770 -13.184 -7.261 1.00 67.44 265 GLU A C 1
ATOM 2152 O O . GLU A 1 265 ? -1.973 -13.394 -7.130 1.00 67.44 265 GLU A O 1
ATOM 2157 N N . PHE A 1 266 ? -0.196 -12.971 -8.447 1.00 57.03 266 PHE A N 1
ATOM 2158 C CA . PHE A 1 266 ? -0.857 -13.155 -9.746 1.00 57.03 266 PHE A CA 1
ATOM 2159 C C . PHE A 1 266 ? -0.501 -14.509 -10.349 1.00 57.03 266 PHE A C 1
ATOM 2161 O O . PHE A 1 266 ? 0.642 -14.966 -10.103 1.00 57.03 266 PHE A O 1
#

Mean predicted aligned error: 7.95 Å

Foldseek 3Di:
DPPPPDDQADFPPLFDFFDEAEEEEALQCQVLVVLCGQCPPNHADDDLLAEDEDDQPDDLVSLLNQLVCQQPPNRGHHEYEDFPHHDPVSLVSSLVSCVVRRDGPRGGYYYYYDHPVRLVPRPNNVSCVVNYGDDDPPRPLVVSVVSVQCNQQVDPVDLLQFFDDPNGGGNDDDQDDPDPPPCSVVVVVVSQVVSVVVCVPPVVPDDPAQPDQRQEQEQEQDDQEGDVVSSVVSVVVRDGDPPDDHRHHYHYHYDPNYDDSHDRDD

Secondary structure (DSSP, 8-state):
-----PPPP---TTS-SSSEEEEEE-HHHHHHHHHHHHTTTTPPPP-TTTEEEE-TT--HHHHHHHHHHHHH-SS--EEEEE-TTS-HHHHHHHHHHHHHH--TTSS--EEEEEEGGGGGG-HHHHHTGGGB----S---HHHHHHHHHHHHHS--S-GGGSEEETTEEES------SSTTSSHHHHHHHHHHHHHHHHHHHHHHH-S--S---SEEEEEE-SSB--HHHHHHHHHTTPPPTT-----EEEEEE-TTPBPSS----

Sequence (266 aa):
LTNFQFSKRVIPPYVNKDKPSLIVLPHVDILYAVLEIYLYQDGVLPTSEEVLLCDKSVSIEEVELLIMRAVHNKNGLYCLVINENLKYETCEKIYFFMQEKIHIGNMSPLLVFCSSENHHNSYLVTALDHFKLKMSNYLNRDQICLQLIQCLQNKLSDQRAGIIFNESVYKSLVVKSIKSGMGKSFFVEKCGSRHSSYLNEYYQKNMSNSQNKDSVVIVSVHGTVVNVNAIVERLLQFEETPNAIFPRIYHFDITPMVKFYFVIEF

Nearest PDB structures (foldseek):
  8s24-assembly1_A  TM=8.491E-01  e=3.050E-12  Homo sapiens
  6vvo-assembly1_D  TM=5.540E-01  e=2.066E-02  Homo sapiens
  3glh-assembly3_K  TM=3.697E-01  e=1.510E-02  Escherichia coli K-12
  8ux9-assembly1_B  TM=5.212E-01  e=9.906E-02  Escherichia coli B185
  3ewo-assembly3_B  TM=3.916E-01  e=4.190E-01  unclassified

Solvent-accessible surface area (backbone atoms only — not comparable to full-atom values): 16142 Å² total; per-residue (Å²): 135,84,81,80,77,76,68,72,60,63,74,54,91,88,58,56,64,26,36,64,30,31,36,75,37,52,65,82,46,46,64,56,54,51,46,54,48,43,43,34,92,85,40,59,85,78,48,80,86,30,43,43,78,37,44,79,82,56,55,69,64,61,54,50,50,45,52,49,46,20,44,72,36,74,47,49,61,29,35,41,38,46,40,90,75,41,50,66,71,57,42,50,52,53,50,53,50,46,65,74,64,61,49,76,78,58,24,11,20,32,38,35,38,38,41,52,89,49,50,94,77,38,62,52,56,66,77,38,49,93,35,56,45,83,80,73,96,73,82,51,63,68,60,50,52,50,51,50,48,47,65,50,43,63,59,68,89,52,71,80,63,39,50,77,52,94,98,39,51,26,78,71,83,87,85,82,67,99,54,87,89,76,47,64,68,58,52,51,48,52,49,37,55,53,53,45,59,68,42,54,81,61,46,78,79,73,62,93,81,70,93,72,85,67,42,56,43,81,44,76,43,61,57,58,50,79,56,65,65,64,52,50,57,58,53,57,77,69,61,63,58,100,87,53,87,78,63,57,47,74,43,74,48,71,42,94,62,46,51,74,96,76,71,85,90,129

Radius of gyration: 21.12 Å; Cα contacts (8 Å, |Δi|>4): 358; chains: 1; bounding box: 42×46×58 Å

pLDDT: mean 83.38, std 13.07, range [29.61, 97.44]